Protein AF-A0A7Z9WNP4-F1 (afdb_monomer_lite)

Foldseek 3Di:
DADPLLVCCLVPNDDPVSVVVCCVVCQLLLQLLLLLLCCVQVVDDPVLSVQSNCCSVCVVVPDDDDHDPVSVVLSVQLVVVLVCCVRVNCLSNCVVVCVVVVVDPDGPSVSSSVVSNVSSQVSVCVVPVPRDDPDPVVPVPQPPPPDPQSCPVVLQVLLFCLLQLPQDDPVSLVVLVSSLSNDDDPSVVSSVVSSVSNVCSVPPDPVSSLVSSLVSLQVLLQPPEDDAPPPDDQDASNRTGSVRSHRNNDDSVSSCVNVVHD

Secondary structure (DSSP, 8-state):
---HHHHHHHHH---HHHHHHHHHHHHHHHHHHHHHHHHHHS---HHHHHHHHHHHHHTTT-------HHHHHHHHHHHHHHHHHHHTSSHHHHHHHHHHTTS--S-HHHHHHHHHHHHHHHHHHHH-TT-PPPPGGGSTT-S-SS-S-TTHHHHHHHHHHHHHTPPPPHHHHHHHHHHHHH--HHHHHHHHHHHHHHHHHHHS-HHHHHHHHHHHHHHHHHTT-SS--TTPPPPPGGG--HHHHTT----HHHHHHHTT--

Radius of gyration: 22.67 Å; chains: 1; bounding box: 51×50×63 Å

pLDDT: mean 78.62, std 15.44, range [31.05, 96.62]

Structure (mmCIF, N/CA/C/O backbone):
data_AF-A0A7Z9WNP4-F1
#
_entry.id   AF-A0A7Z9WNP4-F1
#
loop_
_atom_site.group_PDB
_atom_site.id
_atom_site.type_symbol
_atom_site.label_atom_id
_atom_site.label_alt_id
_atom_site.label_comp_id
_atom_site.label_asym_id
_atom_site.label_entity_id
_atom_site.label_seq_id
_atom_site.pdbx_PDB_ins_code
_atom_site.Cartn_x
_atom_site.Cartn_y
_atom_site.Cartn_z
_atom_site.occupancy
_atom_site.B_iso_or_equiv
_atom_site.auth_seq_id
_atom_site.auth_comp_id
_atom_site.auth_asym_id
_atom_site.auth_atom_id
_atom_site.pdbx_PDB_model_num
ATOM 1 N N . MET A 1 1 ? -13.610 -15.307 5.640 1.00 56.47 1 MET A N 1
ATOM 2 C CA . MET A 1 1 ? -13.587 -15.890 7.003 1.00 56.47 1 MET A CA 1
ATOM 3 C C . MET A 1 1 ? -13.154 -14.770 7.938 1.00 56.47 1 MET A C 1
ATOM 5 O O . MET A 1 1 ? -12.173 -14.120 7.611 1.00 56.47 1 MET A O 1
ATOM 9 N N . MET A 1 2 ? -13.928 -14.446 8.979 1.00 74.75 2 MET A N 1
ATOM 10 C CA . MET A 1 2 ? -13.672 -13.256 9.808 1.00 74.75 2 MET A CA 1
ATOM 11 C C . MET A 1 2 ? -12.463 -13.478 10.729 1.00 74.75 2 MET A C 1
ATOM 13 O O . MET A 1 2 ? -12.262 -14.586 11.221 1.00 74.75 2 MET A O 1
ATOM 17 N N . ASP A 1 3 ? -11.640 -12.445 10.914 1.00 86.69 3 ASP A N 1
ATOM 18 C CA . ASP A 1 3 ? -10.420 -12.520 11.720 1.00 86.69 3 ASP A CA 1
ATOM 19 C C . ASP A 1 3 ? -10.756 -12.768 13.196 1.00 86.69 3 ASP A C 1
ATOM 21 O O . ASP A 1 3 ? -11.427 -11.956 13.838 1.00 86.69 3 ASP A O 1
ATOM 25 N N . ARG A 1 4 ? -10.269 -13.894 13.727 1.00 92.81 4 ARG A N 1
ATOM 26 C CA . ARG A 1 4 ? -10.543 -14.352 15.091 1.00 92.81 4 ARG A CA 1
ATOM 27 C C . ARG A 1 4 ? -10.125 -13.323 16.142 1.00 92.81 4 ARG A C 1
ATOM 29 O O . ARG A 1 4 ? -10.870 -13.110 17.090 1.00 92.81 4 ARG A O 1
ATOM 36 N N . LEU A 1 5 ? -8.993 -12.644 15.938 1.00 94.56 5 LEU A N 1
ATOM 37 C CA . LEU A 1 5 ? -8.512 -11.601 16.848 1.00 94.56 5 LEU A CA 1
ATOM 38 C C . LEU A 1 5 ? -9.524 -10.455 16.973 1.00 94.56 5 LEU A C 1
ATOM 40 O O . LEU A 1 5 ? -9.849 -10.022 18.073 1.00 94.56 5 LEU A O 1
ATOM 44 N N . LEU A 1 6 ? -10.033 -9.966 15.839 1.00 96.19 6 LEU A N 1
ATOM 45 C CA . LEU A 1 6 ? -10.967 -8.837 15.812 1.00 96.19 6 LEU A CA 1
ATOM 46 C C . LEU A 1 6 ? -12.298 -9.203 16.461 1.00 96.19 6 LEU A C 1
ATOM 48 O O . LEU A 1 6 ? -12.898 -8.377 17.143 1.00 96.19 6 LEU A O 1
ATOM 52 N N . GLN A 1 7 ? -12.741 -10.442 16.261 1.00 95.00 7 GLN A N 1
ATOM 53 C CA . GLN A 1 7 ? -13.957 -10.942 16.879 1.00 95.00 7 GLN A CA 1
ATOM 54 C C . GLN A 1 7 ? -13.808 -11.087 18.398 1.00 95.00 7 GLN A C 1
ATOM 56 O O . GLN A 1 7 ? -14.668 -10.616 19.137 1.00 95.00 7 GLN A O 1
ATOM 61 N N . GLU A 1 8 ? -12.685 -11.633 18.870 1.00 95.44 8 GLU A N 1
ATOM 62 C CA . GLU A 1 8 ? -12.370 -11.704 20.301 1.00 95.44 8 GLU A CA 1
ATOM 63 C C . GLU A 1 8 ? -12.327 -10.305 20.941 1.00 95.44 8 GLU A C 1
ATOM 65 O O . GLU A 1 8 ? -12.916 -10.106 22.004 1.00 95.44 8 GLU A O 1
ATOM 70 N N . ILE A 1 9 ? -11.719 -9.316 20.272 1.00 95.81 9 ILE A N 1
ATOM 71 C CA . ILE A 1 9 ? -11.700 -7.920 20.740 1.00 95.81 9 ILE A CA 1
ATOM 72 C C . ILE A 1 9 ? -13.111 -7.314 20.770 1.00 95.81 9 ILE A C 1
ATOM 74 O O . ILE A 1 9 ? -13.457 -6.599 21.711 1.00 95.81 9 ILE A O 1
ATOM 78 N N . ALA A 1 10 ? -13.940 -7.574 19.756 1.00 95.25 10 ALA A N 1
ATOM 79 C CA . ALA A 1 10 ? -15.299 -7.040 19.700 1.00 95.25 10 ALA A CA 1
ATOM 80 C C . ALA A 1 10 ? -16.199 -7.608 20.811 1.00 95.25 10 ALA A C 1
ATOM 82 O O . ALA A 1 10 ? -17.026 -6.878 21.353 1.00 95.25 10 ALA A O 1
ATOM 83 N N . GLU A 1 11 ? -16.026 -8.884 21.160 1.00 94.44 11 GLU A N 1
ATOM 84 C CA . GLU A 1 11 ? -16.846 -9.580 22.158 1.00 94.44 11 GLU A CA 1
ATOM 85 C C . GLU A 1 11 ? -16.366 -9.347 23.597 1.00 94.44 11 GLU A C 1
ATOM 87 O O . GLU A 1 11 ? -17.181 -9.188 24.504 1.00 94.44 11 GLU A O 1
ATOM 92 N N . GLN A 1 12 ? -15.049 -9.335 23.820 1.00 94.19 12 GLN A N 1
ATOM 93 C CA . GLN A 1 12 ? -14.453 -9.338 25.164 1.00 94.19 12 GLN A CA 1
ATOM 94 C C . GLN A 1 12 ? -13.744 -8.026 25.518 1.00 94.19 12 GLN A C 1
ATOM 96 O O . GLN A 1 12 ? -13.295 -7.857 26.652 1.00 94.19 12 GLN A O 1
ATOM 101 N N . GLY A 1 13 ? -13.646 -7.094 24.570 1.00 93.88 13 GLY A N 1
ATOM 102 C CA . GLY A 1 13 ? -12.868 -5.871 24.717 1.00 93.88 13 GLY A CA 1
ATOM 103 C C . GLY A 1 13 ? -11.360 -6.104 24.593 1.00 93.88 13 GLY A C 1
ATOM 104 O O . GLY A 1 13 ? -10.882 -7.168 24.198 1.00 93.88 13 GLY A O 1
ATOM 105 N N . TRP A 1 14 ? -10.589 -5.069 24.922 1.00 95.19 14 TRP A N 1
ATOM 106 C CA . TRP A 1 14 ? -9.134 -5.096 24.810 1.00 95.19 14 TRP A CA 1
ATOM 107 C C . TRP A 1 14 ? -8.473 -5.763 26.017 1.00 95.19 14 TRP A C 1
ATOM 109 O O . TRP A 1 14 ? -8.581 -5.273 27.140 1.00 95.19 14 TRP A O 1
ATOM 119 N N . LYS A 1 15 ? -7.719 -6.833 25.751 1.00 94.88 15 LYS A N 1
ATOM 120 C CA . LYS A 1 15 ? -6.693 -7.387 26.648 1.00 94.88 15 LYS A CA 1
ATOM 121 C C . LYS A 1 15 ? -5.309 -6.943 26.184 1.00 94.88 15 LYS A C 1
ATOM 123 O O . LYS A 1 15 ? -5.151 -6.532 25.033 1.00 94.88 15 LYS A O 1
ATOM 128 N N . GLU A 1 16 ? -4.318 -7.036 27.065 1.00 92.19 16 GLU A N 1
ATOM 129 C CA . GLU A 1 16 ? -2.933 -6.672 26.747 1.00 92.19 16 GLU A CA 1
ATOM 130 C C . GLU A 1 16 ? -2.399 -7.495 25.567 1.00 92.19 16 GLU A C 1
ATOM 132 O O . GLU A 1 16 ? -1.969 -6.908 24.575 1.00 92.19 16 GLU A O 1
ATOM 137 N N . GLU A 1 17 ? -2.578 -8.823 25.580 1.00 94.06 17 GLU A N 1
ATOM 138 C CA . GLU A 1 17 ? -2.084 -9.682 24.494 1.00 94.06 17 GLU A CA 1
ATOM 139 C C . GLU A 1 17 ? -2.786 -9.384 23.161 1.00 94.06 17 GLU A C 1
ATOM 141 O O . GLU A 1 17 ? -2.151 -9.313 22.109 1.00 94.06 17 GLU A O 1
ATOM 146 N N . SER A 1 18 ? -4.103 -9.151 23.189 1.00 94.31 18 SER A N 1
ATOM 147 C CA . SER A 1 18 ? -4.867 -8.787 21.988 1.00 94.31 18 SER A CA 1
ATOM 148 C C . SER A 1 18 ? -4.428 -7.437 21.421 1.00 94.31 18 SER A C 1
ATOM 150 O O . SER A 1 18 ? -4.465 -7.232 20.207 1.00 94.31 18 SER A O 1
ATOM 152 N N . ARG A 1 19 ? -4.005 -6.509 22.288 1.00 93.25 19 ARG A N 1
ATOM 153 C CA . ARG A 1 19 ? -3.503 -5.193 21.891 1.00 93.25 19 ARG A CA 1
ATOM 154 C C . ARG A 1 19 ? -2.147 -5.294 21.212 1.00 93.25 19 ARG A C 1
ATOM 156 O O . ARG A 1 19 ? -1.972 -4.724 20.138 1.00 93.25 19 ARG A O 1
ATOM 163 N N . GLU A 1 20 ? -1.223 -6.034 21.811 1.00 89.12 20 GLU A N 1
ATOM 164 C CA . GLU A 1 20 ? 0.092 -6.294 21.227 1.00 89.12 20 GLU A CA 1
ATOM 165 C C . GLU A 1 20 ? -0.028 -7.015 19.887 1.00 89.12 20 GLU A C 1
ATOM 167 O O . GLU A 1 20 ? 0.594 -6.606 18.907 1.00 89.12 20 GLU A O 1
ATOM 172 N N . GLU A 1 21 ? -0.884 -8.034 19.809 1.00 92.38 21 GLU A N 1
ATOM 173 C CA . GLU A 1 21 ? -1.121 -8.779 18.577 1.00 92.38 21 GLU A CA 1
ATOM 174 C C . GLU A 1 21 ? -1.731 -7.893 17.482 1.00 92.38 21 GLU A C 1
ATOM 176 O O . GLU A 1 21 ? -1.316 -7.961 16.323 1.00 92.38 21 GLU A O 1
ATOM 181 N N . PHE A 1 22 ? -2.671 -7.012 17.838 1.00 94.75 22 PHE A N 1
ATOM 182 C CA . PHE A 1 22 ? -3.233 -6.046 16.896 1.00 94.75 22 PHE A CA 1
ATOM 183 C C . PHE A 1 22 ? -2.159 -5.100 16.352 1.00 94.75 22 PHE A C 1
ATOM 185 O O . PHE A 1 22 ? -2.055 -4.932 15.137 1.00 94.75 22 PHE A O 1
ATOM 192 N N . VAL A 1 23 ? -1.339 -4.509 17.228 1.00 91.19 23 VAL A N 1
ATOM 193 C CA . VAL A 1 23 ? -0.238 -3.620 16.822 1.00 91.19 23 VAL A CA 1
ATOM 194 C C . VAL A 1 23 ? 0.746 -4.381 15.936 1.00 91.19 23 VAL A C 1
ATOM 196 O O . VAL A 1 23 ? 1.059 -3.931 14.837 1.00 91.19 23 VAL A O 1
ATOM 199 N N . ARG A 1 24 ? 1.162 -5.585 16.341 1.00 86.50 24 ARG A N 1
ATOM 200 C CA . ARG A 1 24 ? 2.071 -6.440 15.566 1.00 86.50 24 ARG A CA 1
ATOM 201 C C . ARG A 1 24 ? 1.546 -6.721 14.158 1.00 86.50 24 ARG A C 1
ATOM 203 O O . ARG A 1 24 ? 2.330 -6.758 13.211 1.00 86.50 24 ARG A O 1
ATOM 210 N N . ARG A 1 25 ? 0.235 -6.930 14.017 1.00 89.69 25 ARG A N 1
ATOM 211 C CA . ARG A 1 25 ? -0.399 -7.281 12.744 1.00 89.69 25 ARG A CA 1
ATOM 212 C C . ARG A 1 25 ? -0.689 -6.074 11.855 1.00 89.69 25 ARG A C 1
ATOM 214 O O . ARG A 1 25 ? -0.577 -6.192 10.637 1.00 89.69 25 ARG A O 1
ATOM 221 N N . TYR A 1 26 ? -1.064 -4.937 12.438 1.00 91.00 26 TYR A N 1
ATOM 222 C CA . TYR A 1 26 ? -1.638 -3.820 11.687 1.00 91.00 26 TYR A CA 1
ATOM 223 C C . TYR A 1 26 ? -0.810 -2.530 11.707 1.00 91.00 26 TYR A C 1
ATOM 225 O O . TYR A 1 26 ? -1.037 -1.694 10.838 1.00 91.00 26 TYR A O 1
ATOM 233 N N . ASP A 1 27 ? 0.175 -2.354 12.595 1.00 86.94 27 ASP A N 1
ATOM 234 C CA . ASP A 1 27 ? 0.937 -1.094 12.705 1.00 86.94 27 ASP A CA 1
ATOM 235 C C . ASP A 1 27 ? 1.660 -0.716 11.402 1.00 86.94 27 ASP A C 1
ATOM 237 O O . ASP A 1 27 ? 1.523 0.408 10.917 1.00 86.94 27 ASP A O 1
ATOM 241 N N . CYS A 1 28 ? 2.349 -1.676 10.776 1.00 83.50 28 CYS A N 1
ATOM 242 C CA . CYS A 1 28 ? 3.049 -1.442 9.510 1.00 83.50 28 CYS A CA 1
ATOM 243 C C . CYS A 1 28 ? 2.076 -1.052 8.385 1.00 83.50 28 CYS A C 1
ATOM 245 O O . CYS A 1 28 ? 2.358 -0.151 7.591 1.00 83.50 28 CYS A O 1
ATOM 247 N N . LEU A 1 29 ? 0.899 -1.684 8.341 1.00 86.19 29 LEU A N 1
ATOM 248 C CA . LEU A 1 29 ? -0.155 -1.317 7.398 1.00 86.19 29 LEU A CA 1
ATOM 249 C C . LEU A 1 29 ? -0.674 0.096 7.675 1.00 86.19 29 LEU A C 1
ATOM 251 O O . LEU A 1 29 ? -0.842 0.865 6.727 1.00 86.19 29 LEU A O 1
ATOM 255 N N . ILE A 1 30 ? -0.901 0.442 8.947 1.00 90.56 30 ILE A N 1
ATOM 256 C CA . ILE A 1 30 ? -1.361 1.772 9.356 1.00 90.56 30 ILE A CA 1
ATOM 257 C C . ILE A 1 30 ? -0.366 2.822 8.866 1.00 90.56 30 ILE A C 1
ATOM 259 O O . ILE A 1 30 ? -0.740 3.702 8.095 1.00 90.56 30 ILE A O 1
ATOM 263 N N . GLY A 1 31 ? 0.911 2.683 9.214 1.00 85.62 31 GLY A N 1
ATOM 264 C CA . GLY A 1 31 ? 1.931 3.655 8.840 1.00 85.62 31 GLY A CA 1
ATOM 265 C C . GLY A 1 31 ? 2.123 3.800 7.336 1.00 85.62 31 GLY A C 1
ATOM 266 O O . GLY A 1 31 ? 2.150 4.918 6.819 1.00 85.62 31 GLY A O 1
ATOM 267 N N . ARG A 1 32 ? 2.182 2.688 6.595 1.00 83.88 32 ARG A N 1
ATOM 268 C CA . ARG A 1 32 ? 2.302 2.733 5.127 1.00 83.88 32 ARG A CA 1
ATOM 269 C C . ARG A 1 32 ? 1.090 3.391 4.477 1.00 83.88 32 ARG A C 1
ATOM 271 O O . ARG A 1 32 ? 1.257 4.166 3.535 1.00 83.88 32 ARG A O 1
ATOM 278 N N . ALA A 1 33 ? -0.115 3.125 4.980 1.00 83.62 33 ALA A N 1
ATOM 279 C CA . ALA A 1 33 ? -1.330 3.767 4.494 1.00 83.62 33 ALA A CA 1
ATOM 280 C C . ALA A 1 33 ? -1.341 5.274 4.799 1.00 83.62 33 ALA A C 1
ATOM 282 O O . ALA A 1 33 ? -1.679 6.058 3.912 1.00 83.62 33 ALA A O 1
ATOM 283 N N . ILE A 1 34 ? -0.911 5.695 5.995 1.00 88.38 34 ILE A N 1
ATOM 284 C CA . ILE A 1 34 ? -0.766 7.117 6.348 1.00 88.38 34 ILE A CA 1
ATOM 285 C C . ILE A 1 34 ? 0.171 7.811 5.357 1.00 88.38 34 ILE A C 1
ATOM 287 O O . ILE A 1 34 ? -0.221 8.797 4.730 1.00 88.38 34 ILE A O 1
ATOM 291 N N . VAL A 1 35 ? 1.381 7.274 5.156 1.00 83.88 35 VAL A N 1
ATOM 292 C CA . VAL A 1 35 ? 2.361 7.868 4.233 1.00 83.88 35 VAL A CA 1
ATOM 293 C C . VAL A 1 35 ? 1.831 7.890 2.802 1.00 83.88 35 VAL A C 1
ATOM 295 O O . VAL A 1 35 ? 2.001 8.890 2.108 1.00 83.88 35 VAL A O 1
ATOM 298 N N . TYR A 1 36 ? 1.143 6.835 2.360 1.00 82.88 36 TYR A N 1
ATOM 299 C CA . TYR A 1 36 ? 0.507 6.797 1.044 1.00 82.88 36 TYR A CA 1
ATOM 300 C C . TYR A 1 36 ? -0.506 7.938 0.856 1.00 82.88 36 TYR A C 1
ATOM 302 O O . TYR A 1 36 ? -0.443 8.663 -0.141 1.00 82.88 36 TYR A O 1
ATOM 310 N N . PHE A 1 37 ? -1.425 8.130 1.807 1.00 84.31 37 PHE A N 1
ATOM 311 C CA . PHE A 1 37 ? -2.436 9.182 1.702 1.00 84.31 37 PHE A CA 1
ATOM 312 C C . PHE A 1 37 ? -1.820 10.577 1.820 1.00 84.31 37 PHE A C 1
ATOM 314 O O . PHE A 1 37 ? -2.172 11.456 1.037 1.00 84.31 37 PHE A O 1
ATOM 321 N N . LEU A 1 38 ? -0.849 10.780 2.713 1.00 83.25 38 LEU A N 1
ATOM 322 C CA . LEU A 1 38 ? -0.110 12.041 2.797 1.00 83.25 38 LEU A CA 1
ATOM 323 C C . LEU A 1 38 ? 0.632 12.350 1.497 1.00 83.25 38 LEU A C 1
ATOM 325 O O . LEU A 1 38 ? 0.518 13.458 0.981 1.00 83.25 38 LEU A O 1
ATOM 329 N N . ALA A 1 39 ? 1.319 11.366 0.915 1.00 76.31 39 ALA A N 1
ATOM 330 C CA . ALA A 1 39 ? 2.001 11.515 -0.366 1.00 76.31 39 ALA A CA 1
ATOM 331 C C . ALA A 1 39 ? 1.056 11.950 -1.489 1.00 76.31 39 ALA A C 1
ATOM 333 O O . ALA A 1 39 ? 1.450 12.723 -2.364 1.00 76.31 39 ALA A O 1
ATOM 334 N N . ARG A 1 40 ? -0.189 11.463 -1.458 1.00 76.31 40 ARG A N 1
ATOM 335 C CA . ARG A 1 40 ? -1.227 11.839 -2.417 1.00 76.31 40 ARG A CA 1
ATOM 336 C C . ARG A 1 40 ? -1.760 13.250 -2.166 1.00 76.31 40 ARG A C 1
ATOM 338 O O . ARG A 1 40 ? -1.835 14.023 -3.109 1.00 76.31 40 ARG A O 1
ATOM 345 N N . TYR A 1 41 ? -2.114 13.589 -0.927 1.00 78.81 41 TYR A N 1
ATOM 346 C CA . TYR A 1 41 ? -2.780 14.857 -0.603 1.00 78.81 41 TYR A CA 1
ATOM 347 C C . TYR A 1 41 ? -1.837 16.059 -0.462 1.00 78.81 41 TYR A C 1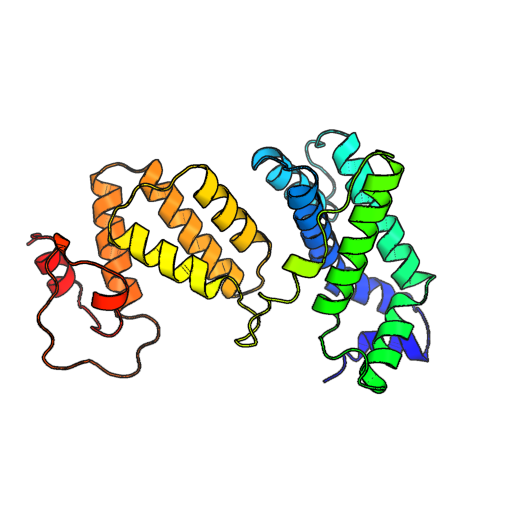
ATOM 349 O O . TYR A 1 41 ? -2.272 17.198 -0.606 1.00 78.81 41 TYR A O 1
ATOM 357 N N . ARG A 1 42 ? -0.556 15.825 -0.160 1.00 75.62 42 ARG A N 1
ATOM 358 C CA . ARG A 1 42 ? 0.481 16.864 -0.026 1.00 75.62 42 ARG A CA 1
ATOM 359 C C . ARG A 1 42 ? 1.458 16.891 -1.200 1.00 75.62 42 ARG A C 1
ATOM 361 O O . ARG A 1 42 ? 2.419 17.645 -1.143 1.00 75.62 42 ARG A O 1
ATOM 368 N N . GLU A 1 43 ? 1.232 16.058 -2.216 1.00 69.81 43 GLU A N 1
ATOM 369 C CA . GLU A 1 43 ? 2.111 15.917 -3.383 1.00 69.81 43 GLU A CA 1
ATOM 370 C C . GLU A 1 43 ? 3.583 15.668 -3.014 1.00 69.81 43 GLU A C 1
ATOM 372 O O . GLU A 1 43 ? 4.497 16.160 -3.678 1.00 69.81 43 GLU A O 1
ATOM 377 N N . LEU A 1 44 ? 3.818 14.881 -1.957 1.00 69.00 44 LEU A N 1
ATOM 378 C CA . LEU A 1 44 ? 5.167 14.651 -1.440 1.00 69.00 44 LEU A CA 1
ATOM 379 C C . LEU A 1 44 ? 6.093 14.092 -2.526 1.00 69.00 44 LEU A C 1
ATOM 381 O O . LEU A 1 44 ? 5.713 13.236 -3.343 1.00 69.00 44 LEU A O 1
ATOM 385 N N . ASN A 1 45 ? 7.338 14.558 -2.511 1.00 65.69 45 ASN A N 1
ATOM 386 C CA . ASN A 1 45 ? 8.381 14.062 -3.388 1.00 65.69 45 ASN A CA 1
ATOM 387 C C . ASN A 1 45 ? 8.926 12.711 -2.892 1.00 65.69 45 ASN A C 1
ATOM 389 O O . ASN A 1 45 ? 8.686 12.260 -1.773 1.00 65.69 45 ASN A O 1
ATOM 393 N N . ALA A 1 46 ? 9.680 12.026 -3.749 1.00 53.34 46 ALA A N 1
ATOM 394 C CA . ALA A 1 46 ? 10.123 10.668 -3.460 1.00 53.34 46 ALA A CA 1
ATOM 395 C C . ALA A 1 46 ? 11.103 10.567 -2.273 1.00 53.34 46 ALA A C 1
ATOM 397 O O . ALA A 1 46 ? 11.132 9.529 -1.614 1.00 53.34 46 ALA A O 1
ATOM 398 N N . GLY A 1 47 ? 11.884 11.618 -2.002 1.00 61.62 47 GLY A N 1
ATOM 399 C CA . GLY A 1 47 ? 12.792 11.670 -0.856 1.00 61.62 47 GLY A CA 1
ATOM 400 C C . GLY A 1 47 ? 12.040 11.834 0.465 1.00 61.62 47 GLY A C 1
ATOM 401 O O . GLY A 1 47 ? 12.368 11.176 1.447 1.00 61.62 47 GLY A O 1
ATOM 402 N N . GLU A 1 48 ? 10.989 12.653 0.488 1.00 71.31 48 GLU A N 1
ATOM 403 C CA . GLU A 1 48 ? 10.086 12.791 1.641 1.00 71.31 48 GLU A CA 1
ATOM 404 C C . GLU A 1 48 ? 9.356 11.483 1.945 1.00 71.31 48 GLU A C 1
ATOM 406 O O . GLU A 1 48 ? 9.379 11.026 3.084 1.00 71.31 48 GLU A O 1
ATOM 411 N N . ILE A 1 49 ? 8.782 10.840 0.923 1.00 69.00 49 ILE A N 1
ATOM 412 C CA . ILE A 1 49 ? 8.089 9.552 1.074 1.00 69.00 49 ILE A CA 1
ATOM 413 C C . ILE A 1 49 ? 9.035 8.494 1.644 1.00 69.00 49 ILE A C 1
ATOM 415 O O . ILE A 1 49 ? 8.669 7.785 2.577 1.00 69.00 49 ILE A O 1
ATOM 419 N N . HIS A 1 50 ? 10.250 8.387 1.095 1.00 66.06 50 HIS A N 1
ATOM 420 C CA . HIS A 1 50 ? 11.231 7.413 1.564 1.00 66.06 50 HIS A CA 1
ATOM 421 C C . HIS A 1 50 ? 11.609 7.656 3.028 1.00 66.06 50 HIS A C 1
ATOM 423 O O . HIS A 1 50 ? 11.529 6.725 3.823 1.00 66.06 50 HIS A O 1
ATOM 429 N N . ARG A 1 51 ? 11.921 8.905 3.402 1.00 71.62 51 ARG A N 1
ATOM 430 C CA . ARG A 1 51 ? 12.240 9.267 4.791 1.00 71.62 51 ARG A CA 1
ATOM 431 C C . ARG A 1 51 ? 11.090 8.952 5.751 1.00 71.62 51 ARG A C 1
ATOM 433 O O . ARG A 1 51 ? 11.334 8.373 6.800 1.00 71.62 51 ARG A O 1
ATOM 440 N N . LEU A 1 52 ? 9.845 9.265 5.382 1.00 77.88 52 LEU A N 1
ATOM 441 C CA . LEU A 1 52 ? 8.678 8.960 6.218 1.00 77.88 52 LEU A CA 1
ATOM 442 C C . LEU A 1 52 ? 8.450 7.453 6.382 1.00 77.88 52 LEU A C 1
ATOM 444 O O . LEU A 1 52 ? 8.175 7.001 7.489 1.00 77.88 52 LEU A O 1
ATOM 448 N N . LEU A 1 53 ? 8.587 6.668 5.309 1.00 76.94 53 LEU A N 1
ATOM 449 C CA . LEU A 1 53 ? 8.482 5.209 5.391 1.00 76.94 53 LEU A CA 1
ATOM 450 C C . LEU A 1 53 ? 9.587 4.611 6.258 1.00 76.94 53 LEU A C 1
ATOM 452 O O . LEU A 1 53 ? 9.295 3.772 7.105 1.00 76.94 53 LEU A O 1
ATOM 456 N N . GLU A 1 54 ? 10.829 5.075 6.103 1.00 75.50 54 GLU A N 1
ATOM 457 C CA . GLU A 1 54 ? 11.917 4.653 6.980 1.00 75.50 54 GLU A CA 1
ATOM 458 C C . GLU A 1 54 ? 11.617 4.993 8.442 1.00 75.50 54 GLU A C 1
ATOM 460 O O . GLU A 1 54 ? 11.860 4.162 9.311 1.00 75.50 54 GLU A O 1
ATOM 465 N N . SER A 1 55 ? 11.070 6.175 8.739 1.00 80.31 55 SER A N 1
ATOM 466 C CA . SER A 1 55 ? 10.687 6.551 10.105 1.00 80.31 55 SER A CA 1
ATOM 467 C C . SER A 1 55 ? 9.578 5.662 10.667 1.00 80.31 55 SER A C 1
ATOM 469 O O . SER A 1 55 ? 9.699 5.193 11.796 1.00 80.31 55 SER A O 1
ATOM 471 N N . VAL A 1 56 ? 8.543 5.374 9.875 1.00 81.25 56 VAL A N 1
ATOM 472 C CA . VAL A 1 56 ? 7.453 4.457 10.239 1.00 81.25 56 VAL A CA 1
ATOM 473 C C . VAL A 1 56 ? 7.988 3.051 10.527 1.00 81.25 56 VAL A C 1
ATOM 475 O O . VAL A 1 56 ? 7.689 2.471 11.567 1.00 81.25 56 VAL A O 1
ATOM 478 N N . GLU A 1 57 ? 8.840 2.509 9.657 1.00 75.44 57 GLU A N 1
ATOM 479 C CA . GLU A 1 57 ? 9.419 1.170 9.825 1.00 75.44 57 GLU A CA 1
ATOM 480 C C . GLU A 1 57 ? 10.437 1.110 10.978 1.00 75.44 57 GLU A C 1
ATOM 482 O O . GLU A 1 57 ? 10.567 0.091 11.665 1.00 75.44 57 GLU A O 1
ATOM 487 N N . ARG A 1 58 ? 11.161 2.210 11.226 1.00 73.38 58 ARG A N 1
ATOM 488 C CA . ARG A 1 58 ? 12.120 2.350 12.334 1.00 73.38 58 ARG A CA 1
ATOM 489 C C . ARG A 1 58 ? 11.472 2.745 13.652 1.00 73.38 58 ARG A C 1
ATOM 491 O O . ARG A 1 58 ? 12.180 2.732 14.661 1.00 73.38 58 ARG A O 1
ATOM 498 N N . ARG A 1 59 ? 10.164 3.013 13.702 1.00 67.88 59 ARG A N 1
ATOM 499 C CA . ARG A 1 59 ? 9.428 3.261 14.952 1.00 67.88 59 ARG A CA 1
ATOM 500 C C . ARG A 1 59 ? 9.631 2.129 15.978 1.00 67.88 59 ARG A C 1
ATOM 502 O O . ARG A 1 59 ? 9.633 2.383 17.175 1.00 67.88 59 ARG A O 1
ATOM 509 N N . PHE A 1 60 ? 9.950 0.915 15.512 1.00 52.69 60 PHE A N 1
ATOM 510 C CA . PHE A 1 60 ? 10.339 -0.240 16.339 1.00 52.69 60 PHE A CA 1
ATOM 511 C C . PHE A 1 60 ? 11.842 -0.382 16.630 1.00 52.69 60 PHE A C 1
ATOM 513 O O . PHE A 1 60 ? 12.232 -1.190 17.469 1.00 52.69 60 PHE A O 1
ATOM 520 N N . LYS A 1 61 ? 12.709 0.341 15.916 1.00 49.91 61 LYS A N 1
ATOM 521 C CA . LYS A 1 61 ? 14.170 0.144 15.931 1.00 49.91 61 LYS A CA 1
ATOM 522 C C . LYS A 1 61 ? 14.964 1.314 16.504 1.00 49.91 61 LYS A C 1
ATOM 524 O O . LYS A 1 61 ? 16.181 1.205 16.581 1.00 49.91 61 LYS A O 1
ATOM 529 N N . GLY A 1 62 ? 14.293 2.386 16.931 1.00 46.94 62 GLY A N 1
ATOM 530 C CA . GLY A 1 62 ? 14.846 3.405 17.822 1.00 46.94 62 GLY A CA 1
ATOM 531 C C . GLY A 1 62 ? 16.238 3.899 17.429 1.00 46.94 62 GLY A C 1
ATOM 532 O O . GLY A 1 62 ? 17.194 3.589 18.131 1.00 46.94 62 GLY A O 1
ATOM 533 N N . ARG A 1 63 ? 16.340 4.634 16.312 1.00 42.28 63 ARG A N 1
ATOM 534 C CA . ARG A 1 63 ? 17.369 5.646 15.964 1.00 42.28 63 ARG A CA 1
ATOM 535 C C . ARG A 1 63 ? 17.401 5.835 14.447 1.00 42.28 63 ARG A C 1
ATOM 537 O O . ARG A 1 63 ? 17.565 4.882 13.691 1.00 42.28 63 ARG A O 1
ATOM 544 N N . GLY A 1 64 ? 17.283 7.079 14.008 1.00 49.03 64 GLY A N 1
ATOM 545 C CA . GLY A 1 64 ? 17.459 7.482 12.619 1.00 49.03 64 GLY A CA 1
ATOM 546 C C . GLY A 1 64 ? 17.271 8.986 12.478 1.00 49.03 64 GLY A C 1
ATOM 547 O O . GLY A 1 64 ? 16.638 9.602 13.333 1.00 49.03 64 GLY A O 1
ATOM 548 N N . GLU A 1 65 ? 17.854 9.560 11.427 1.00 51.81 65 GLU A N 1
ATOM 549 C CA . GLU A 1 65 ? 17.677 10.972 11.083 1.00 51.81 65 GLU A CA 1
ATOM 550 C C . GLU A 1 65 ? 16.191 11.319 10.964 1.00 51.81 65 GLU A C 1
ATOM 552 O O . GLU A 1 65 ? 15.403 10.568 10.387 1.00 51.81 65 GLU A O 1
ATOM 557 N N . VAL A 1 66 ? 15.829 12.448 11.567 1.00 54.44 66 VAL A N 1
ATOM 558 C CA . VAL A 1 66 ? 14.453 12.911 11.733 1.00 54.44 66 VAL A CA 1
ATOM 559 C C . VAL A 1 66 ? 14.042 13.637 10.443 1.00 54.44 66 VAL A C 1
ATOM 561 O O . VAL A 1 66 ? 14.725 14.589 10.058 1.00 54.44 66 VAL A O 1
ATOM 564 N N . PRO A 1 67 ? 12.985 13.198 9.731 1.00 58.53 67 PRO A N 1
ATOM 565 C CA . PRO A 1 67 ? 12.365 13.990 8.666 1.00 58.53 67 PRO A CA 1
ATOM 566 C C . PRO A 1 67 ? 11.965 15.401 9.129 1.00 58.53 67 PRO A C 1
ATOM 568 O O . PRO A 1 67 ? 12.077 15.737 10.305 1.00 58.53 67 PRO A O 1
ATOM 571 N N . GLU A 1 68 ? 11.459 16.231 8.210 1.00 64.69 68 GLU A N 1
ATOM 572 C CA . GLU A 1 68 ? 10.875 17.523 8.595 1.00 64.69 68 GLU A CA 1
ATOM 573 C C . GLU A 1 68 ? 9.861 17.337 9.741 1.00 64.69 68 GLU A C 1
ATOM 575 O O . GLU A 1 68 ? 8.940 16.523 9.582 1.00 64.69 68 GLU A O 1
ATOM 580 N N . PRO A 1 69 ? 10.011 18.067 10.868 1.00 72.62 69 PRO A N 1
ATOM 581 C CA . PRO A 1 69 ? 9.206 17.851 12.070 1.00 72.62 69 PRO A CA 1
ATOM 582 C C . PRO A 1 69 ? 7.703 17.861 11.785 1.00 72.62 69 PRO A C 1
ATOM 584 O O . PRO A 1 69 ? 6.994 16.962 12.211 1.00 72.62 69 PRO A O 1
ATOM 587 N N . GLU A 1 70 ? 7.236 18.784 10.940 1.00 80.12 70 GLU A N 1
ATOM 588 C CA . GLU A 1 70 ? 5.808 18.942 10.643 1.00 80.12 70 GLU A CA 1
ATOM 589 C C . GLU A 1 70 ? 5.157 17.708 9.996 1.00 80.12 70 GLU A C 1
ATOM 591 O O . GLU A 1 70 ? 4.001 17.393 10.278 1.00 80.12 70 GLU A O 1
ATOM 596 N N . LEU A 1 71 ? 5.861 17.010 9.094 1.00 82.56 71 LEU A N 1
ATOM 597 C CA . LEU A 1 71 ? 5.301 15.830 8.423 1.00 82.56 71 LEU A CA 1
ATOM 598 C C . LEU A 1 71 ? 5.284 14.618 9.351 1.00 82.56 71 LEU A C 1
ATOM 600 O O . LEU A 1 71 ? 4.363 13.809 9.271 1.00 82.56 71 LEU A O 1
ATOM 604 N N . LEU A 1 72 ? 6.283 14.501 10.224 1.00 82.62 72 LEU A N 1
ATOM 605 C CA . LEU A 1 72 ? 6.297 13.478 11.263 1.00 82.62 72 LEU A CA 1
ATOM 606 C C . LEU A 1 72 ? 5.210 13.719 12.297 1.00 82.62 72 LEU A C 1
ATOM 608 O O . LEU A 1 72 ? 4.485 12.782 12.606 1.00 82.62 72 LEU A O 1
ATOM 612 N N . ASP A 1 73 ? 5.055 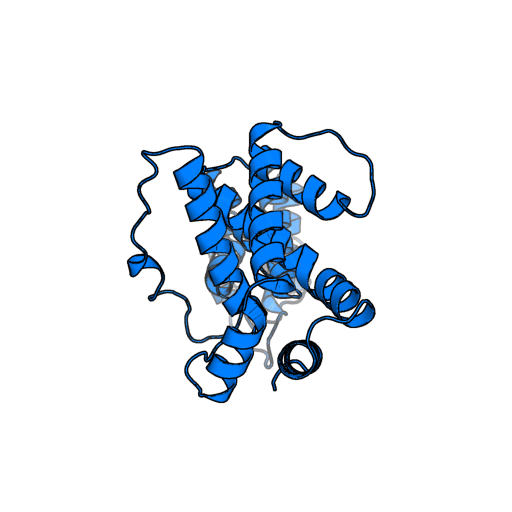14.954 12.766 1.00 85.19 73 ASP A N 1
ATOM 613 C CA . ASP A 1 73 ? 4.011 15.325 13.720 1.00 85.19 73 ASP A CA 1
ATOM 614 C C . ASP A 1 73 ? 2.631 14.974 13.156 1.00 85.19 73 ASP A C 1
ATOM 616 O O . ASP A 1 73 ? 1.794 14.403 13.848 1.00 85.19 73 ASP A O 1
ATOM 620 N N . LEU A 1 74 ? 2.417 15.214 11.859 1.00 89.19 74 LEU A N 1
ATOM 621 C CA . LEU A 1 74 ? 1.183 14.827 11.185 1.00 89.19 74 LEU A CA 1
ATOM 622 C C . LEU A 1 74 ? 1.007 13.302 11.089 1.00 89.19 74 LEU A C 1
ATOM 624 O O . LEU A 1 74 ? -0.102 12.805 11.267 1.00 89.19 74 LEU A O 1
ATOM 628 N N . VAL A 1 75 ? 2.072 12.548 10.800 1.00 89.56 75 VAL A N 1
ATOM 629 C CA . VAL A 1 75 ? 2.024 11.075 10.800 1.00 89.56 75 VAL A CA 1
ATOM 630 C C . VAL A 1 75 ? 1.685 10.547 12.195 1.00 89.56 75 VAL A C 1
ATOM 632 O O . VAL A 1 75 ? 0.810 9.691 12.319 1.00 89.56 75 VAL A O 1
ATOM 635 N N . GLU A 1 76 ? 2.344 11.066 13.229 1.00 88.69 76 GLU A N 1
ATOM 636 C CA . GLU A 1 76 ? 2.114 10.717 14.632 1.00 88.69 76 GLU A CA 1
ATOM 637 C C . GLU A 1 76 ? 0.683 11.037 15.070 1.00 88.69 76 GLU A C 1
ATOM 639 O O . GLU A 1 76 ? 0.015 10.184 15.652 1.00 88.69 76 GLU A O 1
ATOM 644 N N . GLU A 1 77 ? 0.174 12.216 14.719 1.00 91.12 77 GLU A N 1
ATOM 645 C CA . GLU A 1 77 ? -1.196 12.631 15.024 1.00 91.12 77 GLU A CA 1
ATOM 646 C C . GLU A 1 77 ? -2.224 11.676 14.402 1.00 91.12 77 GLU A C 1
ATOM 648 O O . GLU A 1 77 ? -3.164 11.228 15.064 1.00 91.12 77 GLU A O 1
ATOM 653 N N . VAL A 1 78 ? -2.025 11.290 13.136 1.00 94.31 78 VAL A N 1
ATOM 654 C CA . VAL A 1 78 ? -2.919 10.333 12.471 1.00 94.31 78 VAL A CA 1
ATOM 655 C C . VAL A 1 78 ? -2.826 8.954 13.126 1.00 94.31 78 VAL A C 1
ATOM 657 O O . VAL A 1 78 ? -3.858 8.313 13.333 1.00 94.31 78 VAL A O 1
ATOM 660 N N . TYR A 1 79 ? -1.625 8.500 13.491 1.00 93.25 79 TYR A N 1
ATOM 661 C CA . TYR A 1 79 ? -1.438 7.262 14.251 1.00 93.25 79 TYR A CA 1
ATOM 662 C C . TYR A 1 79 ? -2.220 7.282 15.565 1.00 93.25 79 TYR A C 1
ATOM 664 O O . TYR A 1 79 ? -2.955 6.335 15.853 1.00 93.25 79 TYR A O 1
ATOM 672 N N . LEU A 1 80 ? -2.094 8.361 16.341 1.00 90.31 80 LEU A N 1
ATOM 673 C CA . LEU A 1 80 ? -2.792 8.535 17.612 1.00 90.31 80 LEU A CA 1
ATOM 674 C C . LEU A 1 80 ? -4.305 8.499 17.416 1.00 90.31 80 LEU A C 1
ATOM 676 O O . LEU A 1 80 ? -4.982 7.751 18.116 1.00 90.31 80 LEU A O 1
ATOM 680 N N . CYS A 1 81 ? -4.826 9.206 16.413 1.00 93.44 81 CYS A N 1
ATOM 681 C CA . CYS A 1 81 ? -6.248 9.209 16.081 1.00 93.44 81 CYS A CA 1
ATOM 682 C C . CYS A 1 81 ? -6.766 7.814 15.685 1.00 93.44 81 CYS A C 1
ATOM 684 O O . CYS A 1 81 ? -7.825 7.380 16.147 1.00 93.44 81 CYS A O 1
ATOM 686 N N . VAL A 1 82 ? -6.032 7.083 14.838 1.00 94.44 82 VAL A N 1
ATOM 687 C CA . VAL A 1 82 ? -6.403 5.719 14.422 1.00 94.44 82 VAL A CA 1
ATOM 688 C C . VAL A 1 82 ? -6.375 4.768 15.620 1.00 94.44 82 VAL A C 1
ATOM 690 O O . VAL A 1 82 ? -7.317 3.997 15.816 1.00 94.44 82 VAL A O 1
ATOM 693 N N . TYR A 1 83 ? -5.342 4.848 16.460 1.00 94.25 83 TYR A N 1
ATOM 694 C CA . TYR A 1 83 ? -5.239 4.026 17.662 1.00 94.25 83 TYR A CA 1
ATOM 695 C C . TYR A 1 83 ? -6.257 4.386 18.731 1.00 94.25 83 TYR A C 1
ATOM 697 O O . TYR A 1 83 ? -6.764 3.493 19.405 1.00 94.25 83 TYR A O 1
ATOM 705 N N . GLU A 1 84 ? -6.619 5.653 18.874 1.00 92.44 84 GLU A N 1
ATOM 706 C CA . GLU A 1 84 ? -7.705 6.055 19.752 1.00 92.44 84 GLU A CA 1
ATOM 707 C C . GLU A 1 84 ? -9.027 5.445 19.282 1.00 92.44 84 GLU A C 1
ATOM 709 O O . GLU A 1 84 ? -9.739 4.840 20.082 1.00 92.44 84 GLU A O 1
ATOM 714 N N . GLN A 1 85 ? -9.318 5.482 17.980 1.00 92.50 85 GLN A N 1
ATOM 715 C CA . GLN A 1 85 ? -10.513 4.837 17.439 1.00 92.50 85 GLN A CA 1
ATOM 716 C C . GLN A 1 85 ? -10.516 3.314 17.572 1.00 92.50 85 GLN A C 1
ATOM 718 O O . GLN A 1 85 ? -11.583 2.735 17.779 1.00 92.50 85 GLN A O 1
ATOM 723 N N . ALA A 1 86 ? -9.355 2.674 17.438 1.00 92.69 86 ALA A N 1
ATOM 724 C CA . ALA A 1 86 ? -9.217 1.236 17.621 1.00 92.69 86 ALA A CA 1
ATOM 725 C C . ALA A 1 86 ? -9.362 0.838 19.097 1.00 92.69 86 ALA A C 1
ATOM 727 O O . ALA A 1 86 ? -10.158 -0.040 19.422 1.00 92.69 86 ALA A O 1
ATOM 728 N N . PHE A 1 87 ? -8.614 1.485 19.996 1.00 92.56 87 PHE A N 1
ATOM 729 C CA . PHE A 1 87 ? -8.472 1.063 21.391 1.00 92.56 87 PHE A CA 1
ATOM 730 C C . PHE A 1 87 ? -9.542 1.609 22.335 1.00 92.56 87 PHE A C 1
ATOM 732 O O . PHE A 1 87 ? -9.877 0.956 23.320 1.00 92.56 87 PHE A O 1
ATOM 739 N N . ARG A 1 88 ? -10.044 2.816 22.074 1.00 87.12 88 ARG A N 1
ATOM 740 C CA . ARG A 1 88 ? -11.047 3.492 22.914 1.00 87.12 88 ARG A CA 1
ATOM 741 C C . ARG A 1 88 ? -12.355 3.748 22.176 1.00 87.12 88 ARG A C 1
ATOM 743 O O . ARG A 1 88 ? -13.394 3.894 22.810 1.00 87.12 88 ARG A O 1
ATOM 750 N N . GLY A 1 89 ? -12.291 3.845 20.853 1.00 90.19 89 GLY A N 1
ATOM 751 C CA . GLY A 1 89 ? -13.450 4.005 19.993 1.00 90.19 89 GLY A CA 1
ATOM 752 C C . GLY A 1 89 ? -14.134 2.681 19.663 1.00 90.19 89 GLY A C 1
ATOM 753 O O . GLY A 1 89 ? -13.977 1.673 20.347 1.00 90.19 89 GLY A O 1
ATOM 754 N N . ARG A 1 90 ? -14.924 2.720 18.587 1.00 93.06 90 ARG A N 1
ATOM 755 C CA . ARG A 1 90 ? -15.739 1.597 18.113 1.00 93.06 90 ARG A CA 1
ATOM 756 C C . ARG A 1 90 ? -15.257 0.997 16.795 1.00 93.06 90 ARG A C 1
ATOM 758 O O . ARG A 1 90 ? -15.995 0.243 16.179 1.00 93.06 90 ARG A O 1
ATOM 765 N N . LEU A 1 91 ? -14.043 1.314 16.336 1.00 95.31 91 LEU A N 1
ATOM 766 C CA . LEU A 1 91 ? -13.583 0.935 14.992 1.00 95.31 91 LEU A CA 1
ATOM 767 C C . LEU A 1 91 ? -13.729 -0.570 14.728 1.00 95.31 91 LEU A C 1
ATOM 769 O O . LEU A 1 91 ? -14.224 -0.972 13.677 1.00 95.31 91 LEU A O 1
ATOM 773 N N . ILE A 1 92 ? -13.315 -1.405 15.685 1.00 96.38 92 ILE A N 1
ATOM 774 C CA . ILE A 1 92 ? -13.365 -2.864 15.535 1.00 96.38 92 ILE A CA 1
ATOM 775 C C . ILE A 1 92 ? -14.795 -3.382 15.695 1.00 96.38 92 ILE A C 1
ATOM 777 O O . ILE A 1 92 ? -15.224 -4.218 14.904 1.00 96.38 92 ILE A O 1
ATOM 781 N N . GLN A 1 93 ? -15.551 -2.867 16.666 1.00 95.06 93 GLN A N 1
ATOM 782 C CA . GLN A 1 93 ? -16.949 -3.245 16.881 1.00 95.06 93 GLN A CA 1
ATOM 783 C C . GLN A 1 93 ? -17.801 -2.914 15.651 1.00 95.06 93 GLN A C 1
ATOM 785 O O . GLN A 1 93 ? -18.546 -3.763 15.170 1.00 95.06 93 GLN A O 1
ATOM 790 N N . ASP A 1 94 ? -17.639 -1.715 15.093 1.00 95.50 94 ASP A N 1
ATOM 791 C CA . ASP A 1 94 ? -18.365 -1.253 13.913 1.00 95.50 94 ASP A CA 1
ATOM 792 C C . ASP A 1 94 ? -18.013 -2.100 12.680 1.00 95.50 94 ASP A C 1
ATOM 794 O O . ASP A 1 94 ? -18.904 -2.449 11.899 1.00 95.50 94 ASP A O 1
ATOM 798 N N . TYR A 1 95 ? -16.741 -2.498 12.530 1.00 96.62 95 TYR A N 1
ATOM 799 C CA . TYR A 1 95 ? -16.334 -3.449 11.497 1.00 96.62 95 TYR A CA 1
ATOM 800 C C . TYR A 1 95 ? -16.990 -4.822 11.688 1.00 96.62 95 TYR A C 1
ATOM 802 O O . TYR A 1 95 ? -17.626 -5.322 10.762 1.00 96.62 95 TYR A O 1
ATOM 810 N N . VAL A 1 96 ? -16.861 -5.431 12.870 1.00 96.31 96 VAL A N 1
ATOM 811 C CA . VAL A 1 96 ? -17.360 -6.788 13.150 1.00 96.31 96 VAL A CA 1
ATOM 812 C C . VAL A 1 96 ? -18.883 -6.853 13.020 1.00 96.31 96 VAL A C 1
ATOM 814 O O . VAL A 1 96 ? -19.406 -7.735 12.337 1.00 96.31 96 VAL A O 1
ATOM 817 N N . GLU A 1 97 ? -19.612 -5.891 13.592 1.00 94.38 97 GLU A N 1
ATOM 818 C CA . GLU A 1 97 ? -21.067 -5.797 13.447 1.00 94.38 97 GLU A CA 1
ATOM 819 C C . GLU A 1 97 ? -21.480 -5.538 11.993 1.00 94.38 97 GLU A C 1
ATOM 821 O O . GLU A 1 97 ? -22.430 -6.144 11.489 1.00 94.38 97 GLU A O 1
ATOM 826 N N . GLY A 1 98 ? -20.792 -4.621 11.308 1.00 93.94 98 GLY A N 1
ATOM 827 C CA . GLY A 1 98 ? -21.094 -4.257 9.929 1.00 93.94 98 GLY A CA 1
ATOM 828 C C . GLY A 1 98 ? -20.840 -5.405 8.958 1.00 93.94 98 GLY A C 1
ATOM 829 O O . GLY A 1 98 ? -21.662 -5.647 8.073 1.00 93.94 98 GLY A O 1
ATOM 830 N N . HIS A 1 99 ? -19.750 -6.143 9.150 1.00 92.19 99 HIS A N 1
ATOM 831 C CA . HIS A 1 99 ? -19.409 -7.324 8.368 1.00 92.19 99 HIS A CA 1
ATOM 832 C C . HIS A 1 99 ? -20.366 -8.486 8.678 1.00 92.19 99 HIS A C 1
ATOM 834 O O . HIS A 1 99 ? -20.907 -9.098 7.759 1.00 92.19 99 HIS A O 1
ATOM 840 N N . GLY A 1 100 ? -20.681 -8.734 9.955 1.00 90.31 100 GLY A N 1
ATOM 841 C CA . GLY A 1 100 ? -21.666 -9.745 10.366 1.00 90.31 100 GLY A CA 1
ATOM 842 C C . GLY A 1 100 ? -23.080 -9.485 9.828 1.00 90.31 100 GLY A C 1
ATOM 843 O O . GLY A 1 100 ? -23.813 -10.424 9.531 1.00 90.31 100 GLY A O 1
ATOM 844 N N . ARG A 1 101 ? -23.452 -8.213 9.634 1.00 93.88 101 ARG A N 1
ATOM 845 C CA . ARG A 1 101 ? -24.721 -7.792 9.009 1.00 93.88 101 ARG A CA 1
ATOM 846 C C . ARG A 1 101 ? -24.645 -7.642 7.481 1.00 93.88 101 ARG A C 1
ATOM 848 O O . ARG A 1 101 ? -25.617 -7.191 6.880 1.00 93.88 101 ARG A O 1
ATOM 855 N N . GLY A 1 102 ? -23.506 -7.943 6.852 1.00 89.81 102 GLY A N 1
ATOM 856 C CA . GLY A 1 102 ? -23.303 -7.816 5.402 1.00 89.81 102 GLY A CA 1
ATOM 857 C C . GLY A 1 102 ? -23.276 -6.378 4.857 1.00 89.81 102 GLY A C 1
ATOM 858 O O . GLY A 1 102 ? -23.340 -6.186 3.643 1.00 89.81 102 GLY A O 1
ATOM 859 N N . ARG A 1 103 ? -23.185 -5.357 5.724 1.00 90.50 103 ARG A N 1
ATOM 860 C CA . ARG A 1 103 ? -23.056 -3.939 5.327 1.00 90.50 103 ARG A CA 1
ATOM 861 C C . ARG A 1 103 ? -21.642 -3.605 4.865 1.00 90.50 103 ARG A C 1
ATOM 863 O O . ARG A 1 103 ? -21.467 -2.808 3.951 1.00 90.50 103 ARG A O 1
ATOM 870 N N . ILE A 1 104 ? -20.645 -4.217 5.499 1.00 87.38 104 ILE A N 1
ATOM 871 C CA . ILE A 1 104 ? -19.240 -4.127 5.103 1.00 87.38 104 ILE A CA 1
ATOM 872 C C . ILE A 1 104 ? -18.899 -5.434 4.398 1.00 87.38 104 ILE A C 1
ATOM 874 O O . ILE A 1 104 ? -19.006 -6.503 4.990 1.00 87.38 104 ILE A O 1
ATOM 878 N N . LYS A 1 105 ? -18.532 -5.345 3.118 1.00 86.19 105 LYS A N 1
ATOM 879 C CA . LYS A 1 105 ? -18.234 -6.513 2.271 1.00 86.19 105 LYS A CA 1
ATOM 880 C C . LYS A 1 105 ? -16.739 -6.759 2.074 1.00 86.19 105 LYS A C 1
ATOM 882 O O . LYS A 1 105 ? -16.364 -7.772 1.496 1.00 86.19 105 LYS A O 1
ATOM 887 N N . CYS A 1 106 ? -15.902 -5.813 2.490 1.00 81.62 106 CYS A N 1
ATOM 888 C CA . CYS A 1 106 ? -14.456 -5.904 2.355 1.00 81.62 106 CYS A CA 1
ATOM 889 C C . CYS A 1 106 ? -13.807 -6.454 3.627 1.00 81.62 106 CYS A C 1
ATOM 891 O O . CYS A 1 106 ? -14.398 -6.437 4.708 1.00 81.62 106 CYS A O 1
ATOM 893 N N . GLU A 1 107 ? -12.569 -6.921 3.487 1.00 88.62 107 GLU A N 1
ATOM 894 C CA . GLU A 1 107 ? -11.763 -7.373 4.615 1.00 88.62 107 GLU A CA 1
ATOM 895 C C . GLU A 1 107 ? -11.287 -6.198 5.480 1.00 88.62 107 GLU A C 1
ATOM 897 O O . GLU A 1 107 ? -11.197 -5.048 5.032 1.00 88.62 107 GLU A O 1
ATOM 902 N N . PHE A 1 108 ? -10.928 -6.499 6.729 1.00 92.94 108 PHE A N 1
ATOM 903 C CA . PHE A 1 108 ? -10.508 -5.497 7.704 1.00 92.94 108 PHE A CA 1
ATOM 904 C C . PHE A 1 108 ? -9.355 -4.601 7.231 1.00 92.94 108 PHE A C 1
ATOM 906 O O . PHE A 1 108 ? -9.470 -3.392 7.420 1.00 92.94 108 PHE A O 1
ATOM 913 N N . PRO A 1 109 ? -8.292 -5.102 6.564 1.00 90.38 109 PRO A N 1
ATOM 914 C CA . PRO A 1 109 ? -7.242 -4.239 6.018 1.00 90.38 109 PRO A CA 1
ATOM 915 C C . PRO A 1 109 ? -7.780 -3.152 5.077 1.00 90.38 109 PRO A C 1
ATOM 917 O O . PRO A 1 109 ? -7.370 -1.994 5.152 1.00 90.38 109 PRO A O 1
ATOM 920 N N . THR A 1 110 ? -8.740 -3.496 4.216 1.00 84.19 110 THR A N 1
ATOM 921 C CA . THR A 1 110 ? -9.378 -2.549 3.293 1.00 84.19 110 THR A CA 1
ATOM 922 C C . THR A 1 110 ? -10.248 -1.544 4.042 1.00 84.19 110 THR A C 1
ATOM 924 O O . THR A 1 110 ? -10.173 -0.346 3.769 1.00 84.19 110 THR A O 1
ATOM 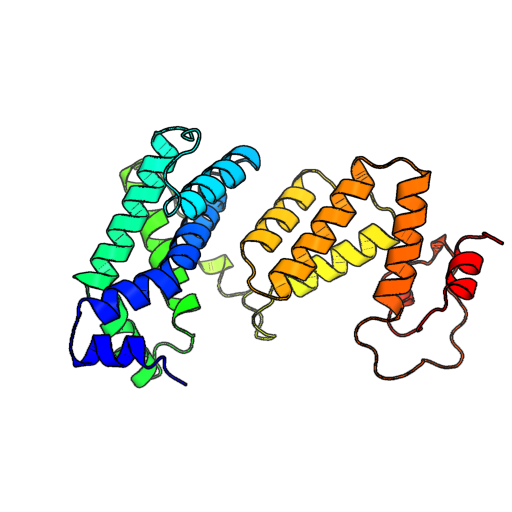927 N N . TYR A 1 111 ? -11.040 -2.013 5.008 1.00 87.56 111 TYR A N 1
ATOM 928 C CA . TYR A 1 111 ? -11.849 -1.148 5.866 1.00 87.56 111 TYR A CA 1
ATOM 929 C C . TYR A 1 111 ? -10.977 -0.149 6.646 1.00 87.56 111 TYR A C 1
ATOM 931 O O . TYR A 1 111 ? -11.221 1.058 6.613 1.00 87.56 111 TYR A O 1
ATOM 939 N N . LEU A 1 112 ? -9.906 -0.639 7.273 1.00 92.06 112 LEU A N 1
ATOM 940 C CA . LEU A 1 112 ? -8.958 0.149 8.054 1.00 92.06 112 LEU A CA 1
ATOM 941 C C . LEU A 1 112 ? -8.261 1.215 7.199 1.00 92.06 112 LEU A C 1
ATOM 943 O O . LEU A 1 112 ? -8.150 2.357 7.634 1.00 92.06 112 LEU A O 1
ATOM 947 N N . ARG A 1 113 ? -7.873 0.902 5.953 1.00 87.88 113 ARG A N 1
ATOM 948 C CA . ARG A 1 113 ? -7.349 1.907 5.006 1.00 87.88 113 ARG A CA 1
ATOM 949 C C . ARG A 1 113 ? -8.344 3.046 4.763 1.00 87.88 113 ARG A C 1
ATOM 951 O O . ARG A 1 113 ? -7.928 4.200 4.693 1.00 87.88 113 ARG A O 1
ATOM 958 N N . GLY A 1 114 ? -9.641 2.747 4.676 1.00 84.69 114 GLY A N 1
ATOM 959 C CA . GLY A 1 114 ? -10.693 3.763 4.573 1.00 84.69 114 GLY A CA 1
ATOM 960 C C . GLY A 1 114 ? -10.764 4.666 5.808 1.00 84.69 114 GLY A C 1
ATOM 961 O O . GLY A 1 114 ? -10.841 5.886 5.677 1.00 84.69 114 GLY A O 1
ATOM 962 N N . VAL A 1 115 ? -10.658 4.085 7.005 1.00 91.19 115 VAL A N 1
ATOM 963 C CA . VAL A 1 115 ? -10.613 4.854 8.259 1.00 91.19 115 VAL A CA 1
ATOM 964 C C . VAL A 1 115 ? -9.373 5.749 8.319 1.00 91.19 115 VAL A C 1
ATOM 966 O O . VAL A 1 115 ? -9.489 6.940 8.603 1.00 91.19 115 VAL A O 1
ATOM 969 N N . ILE A 1 116 ? -8.198 5.206 7.989 1.00 92.62 116 ILE A N 1
ATOM 970 C CA . ILE A 1 116 ? -6.932 5.951 7.966 1.00 92.62 116 ILE A CA 1
ATOM 971 C C . ILE A 1 116 ? -7.015 7.123 6.989 1.00 92.62 116 ILE A C 1
ATOM 973 O O . ILE A 1 116 ? -6.619 8.230 7.343 1.00 92.62 116 ILE A O 1
ATOM 977 N N . ARG A 1 117 ? -7.569 6.917 5.786 1.00 89.81 117 ARG A N 1
ATOM 978 C CA . ARG A 1 117 ? -7.782 7.994 4.809 1.00 89.81 117 ARG A CA 1
ATOM 979 C C . ARG A 1 117 ? -8.551 9.158 5.427 1.00 89.81 117 ARG A C 1
ATOM 981 O O . ARG A 1 117 ? -8.104 10.297 5.322 1.00 89.81 117 ARG A O 1
ATOM 988 N N . ASN A 1 118 ? -9.684 8.870 6.067 1.00 88.06 118 ASN A N 1
ATOM 989 C CA . ASN A 1 118 ? -10.521 9.899 6.681 1.00 88.06 118 ASN A CA 1
ATOM 990 C C . ASN A 1 118 ? -9.744 10.659 7.762 1.00 88.06 118 ASN A C 1
ATOM 992 O O . ASN A 1 118 ? -9.792 11.883 7.795 1.00 88.06 118 ASN A O 1
ATOM 996 N N . ARG A 1 119 ? -8.944 9.956 8.575 1.00 93.06 119 ARG A N 1
ATOM 997 C CA . ARG A 1 119 ? -8.098 10.593 9.595 1.00 93.06 119 ARG A CA 1
ATOM 998 C C . ARG A 1 119 ? -6.989 11.454 9.020 1.00 93.06 119 ARG A C 1
ATOM 1000 O O . ARG A 1 119 ? -6.792 12.563 9.500 1.00 93.06 119 ARG A O 1
ATOM 1007 N N . VAL A 1 120 ? -6.338 11.019 7.945 1.00 89.25 120 VAL A N 1
ATOM 1008 C CA . VAL A 1 120 ? -5.379 11.868 7.226 1.00 89.25 120 VAL A CA 1
ATOM 1009 C C . VAL A 1 120 ? -6.051 13.152 6.738 1.00 89.25 120 VAL A C 1
ATOM 1011 O O . VAL A 1 120 ? -5.505 14.236 6.930 1.00 89.25 120 VAL A O 1
ATOM 1014 N N . VAL A 1 121 ? -7.242 13.054 6.143 1.00 86.19 121 VAL A N 1
ATOM 1015 C CA . VAL A 1 121 ? -7.996 14.226 5.670 1.00 86.19 121 VAL A CA 1
ATOM 1016 C C . VAL A 1 121 ? -8.377 15.151 6.828 1.00 86.19 121 VAL A C 1
ATOM 1018 O O . VAL A 1 121 ? -8.189 16.362 6.715 1.00 86.19 121 VAL A O 1
ATOM 1021 N N . ASP A 1 122 ? -8.863 14.609 7.943 1.00 87.75 122 ASP A N 1
ATOM 1022 C CA . ASP A 1 122 ? -9.233 15.393 9.125 1.00 87.75 122 ASP A CA 1
ATOM 1023 C C . ASP A 1 122 ? -8.028 16.154 9.702 1.00 87.75 122 ASP A C 1
ATOM 1025 O O . ASP A 1 122 ? -8.108 17.364 9.925 1.00 87.75 122 ASP A O 1
ATOM 1029 N N . CYS A 1 123 ? -6.880 15.488 9.864 1.00 89.88 123 CYS A N 1
ATOM 1030 C CA . CYS A 1 123 ? -5.655 16.126 10.352 1.00 89.88 123 CYS A CA 1
ATOM 1031 C C . CYS A 1 123 ? -5.119 17.182 9.362 1.00 89.88 123 CYS A C 1
ATOM 1033 O O . CYS A 1 123 ? -4.625 18.242 9.763 1.00 89.88 123 CYS A O 1
ATOM 1035 N N . LEU A 1 124 ? -5.258 16.952 8.051 1.00 86.50 124 LEU A N 1
ATOM 1036 C CA . LEU A 1 124 ? -4.918 17.947 7.028 1.00 86.50 124 LEU A CA 1
ATOM 1037 C C . LEU A 1 124 ? -5.840 19.173 7.072 1.00 86.50 124 LEU A C 1
ATOM 1039 O O . LEU A 1 124 ? -5.360 20.296 6.931 1.00 86.50 124 LEU A O 1
ATOM 1043 N N . ARG A 1 125 ? -7.143 18.987 7.310 1.00 85.25 125 ARG A N 1
ATOM 1044 C CA . ARG A 1 125 ? -8.099 20.092 7.499 1.00 85.25 125 ARG A CA 1
ATOM 1045 C C . ARG A 1 125 ? -7.798 20.897 8.760 1.00 85.25 125 ARG A C 1
ATOM 1047 O O . ARG A 1 125 ? -7.848 22.124 8.712 1.00 85.25 125 ARG A O 1
ATOM 1054 N N . ALA A 1 126 ? -7.453 20.226 9.858 1.00 85.62 126 ALA A N 1
ATOM 1055 C CA . ALA A 1 126 ? -7.099 20.879 11.118 1.00 85.62 126 ALA A CA 1
ATOM 1056 C C . ALA A 1 126 ? -5.819 21.722 10.988 1.00 85.62 126 ALA A C 1
ATOM 1058 O O . ALA A 1 126 ? -5.772 22.855 11.460 1.00 85.62 126 ALA A O 1
ATOM 1059 N N . SER A 1 127 ? -4.807 21.203 10.287 1.00 81.31 127 SER A N 1
ATOM 1060 C CA . SER A 1 127 ? -3.552 21.925 10.032 1.00 81.31 127 SER A CA 1
ATOM 1061 C C . SER A 1 127 ? -3.667 22.993 8.933 1.00 81.31 127 SER A C 1
ATOM 1063 O O . SER A 1 127 ? -2.882 23.943 8.913 1.00 81.31 127 SER A O 1
ATOM 1065 N N . ARG A 1 128 ? -4.636 22.876 8.010 1.00 75.12 128 ARG A N 1
ATOM 1066 C CA . ARG A 1 128 ? -4.891 23.839 6.925 1.00 75.12 128 ARG A CA 1
ATOM 1067 C C . ARG A 1 128 ? -6.399 24.000 6.662 1.00 75.12 128 ARG A C 1
ATOM 1069 O O . ARG A 1 128 ? -6.956 23.262 5.848 1.00 75.12 128 ARG A O 1
ATOM 1076 N N . PRO A 1 129 ? -7.046 25.053 7.198 1.00 65.44 129 PRO A N 1
ATOM 1077 C CA . PRO A 1 129 ? -8.492 25.282 7.055 1.00 65.44 129 PRO A CA 1
ATOM 1078 C C . PRO A 1 129 ? -9.014 25.430 5.613 1.00 65.44 129 PRO A C 1
ATOM 1080 O O . PRO A 1 129 ? -10.219 25.402 5.387 1.00 65.44 129 PRO A O 1
ATOM 1083 N N . ARG A 1 130 ? -8.126 25.612 4.623 1.00 63.81 130 ARG A N 1
ATOM 1084 C CA . ARG A 1 130 ? -8.466 25.720 3.190 1.00 63.81 130 ARG A CA 1
ATOM 1085 C C . ARG A 1 130 ? -8.236 24.428 2.398 1.00 63.81 130 ARG A C 1
ATOM 1087 O O . ARG A 1 130 ? -8.271 24.466 1.172 1.00 63.81 130 ARG A O 1
ATOM 1094 N N . PHE A 1 131 ? -7.969 23.304 3.061 1.00 62.22 131 PHE A N 1
ATOM 1095 C CA . PHE A 1 131 ? -7.829 22.018 2.385 1.00 62.22 131 PHE A CA 1
ATOM 1096 C C . PHE A 1 131 ? -9.183 21.580 1.798 1.00 62.22 131 PHE A C 1
ATOM 1098 O O . PHE A 1 131 ? -10.076 21.141 2.526 1.00 62.22 131 PHE A O 1
ATOM 1105 N N . GLN A 1 132 ? -9.345 21.733 0.481 1.00 58.00 132 GLN A N 1
ATOM 1106 C CA . GLN A 1 132 ? -10.492 21.207 -0.255 1.00 58.00 132 GLN A CA 1
ATOM 1107 C C . GLN A 1 132 ? -10.220 19.749 -0.626 1.00 58.00 132 GLN A C 1
ATOM 1109 O O . GLN A 1 132 ? -9.188 19.420 -1.207 1.00 58.00 132 GLN A O 1
ATOM 1114 N N . GLU A 1 133 ? -11.145 18.869 -0.248 1.00 55.06 133 GLU A N 1
ATOM 1115 C CA . GLU A 1 133 ? -11.081 17.460 -0.615 1.00 55.06 133 GLU A CA 1
ATOM 1116 C C . GLU A 1 133 ? -11.357 17.326 -2.117 1.00 55.06 133 GLU A C 1
ATOM 1118 O O . GLU A 1 133 ? -12.385 17.792 -2.605 1.00 55.06 133 GLU A O 1
ATOM 1123 N N . VAL A 1 134 ? -10.437 16.697 -2.851 1.00 53.69 134 VAL A N 1
ATOM 1124 C CA . VAL A 1 134 ? -10.698 16.252 -4.227 1.00 53.69 134 VAL A CA 1
ATOM 1125 C C . VAL A 1 134 ? -11.813 15.203 -4.151 1.00 53.69 134 VAL A C 1
ATOM 1127 O O . VAL A 1 134 ? -11.696 14.256 -3.368 1.00 53.69 134 VAL A O 1
ATOM 1130 N N . SER A 1 135 ? -12.913 15.409 -4.884 1.00 43.66 135 SER A N 1
ATOM 1131 C CA . SER A 1 135 ? -14.175 14.676 -4.715 1.00 43.66 135 SER A CA 1
ATOM 1132 C C . SER A 1 135 ? -14.004 13.155 -4.762 1.00 43.66 135 SER A C 1
ATOM 1134 O O . SER A 1 135 ? -13.355 12.600 -5.644 1.00 43.66 135 SER A O 1
ATOM 1136 N N . VAL A 1 136 ? -14.657 12.481 -3.813 1.00 42.12 136 VAL A N 1
ATOM 1137 C CA . VAL A 1 136 ? -14.643 11.022 -3.586 1.00 42.12 136 VAL A CA 1
ATOM 1138 C C . VAL A 1 136 ? -15.161 10.211 -4.785 1.00 42.12 136 VAL A C 1
ATOM 1140 O O . VAL A 1 136 ? -14.867 9.022 -4.895 1.00 42.12 136 VAL A O 1
ATOM 1143 N N . GLU A 1 137 ? -15.907 10.848 -5.686 1.00 37.97 137 GLU A N 1
ATOM 1144 C CA . GLU A 1 137 ? -16.611 10.222 -6.812 1.00 37.97 137 GLU A CA 1
ATOM 1145 C C . GLU A 1 137 ? -15.681 9.629 -7.884 1.00 37.97 137 GLU A C 1
ATOM 1147 O O . GLU A 1 137 ? -16.069 8.668 -8.536 1.00 37.97 137 GLU A O 1
ATOM 1152 N N . GLU A 1 138 ? -14.416 10.053 -7.986 1.00 39.56 138 GLU A N 1
ATOM 1153 C CA . GLU A 1 138 ? -13.442 9.401 -8.886 1.00 39.56 138 GLU A CA 1
ATOM 1154 C C . GLU A 1 138 ? -12.933 8.043 -8.361 1.00 39.56 138 GLU A C 1
ATOM 1156 O O . GLU A 1 138 ? -12.247 7.308 -9.070 1.00 39.56 138 GLU A O 1
ATOM 1161 N N . TRP A 1 139 ? -13.224 7.684 -7.106 1.00 41.41 139 TRP A N 1
ATOM 1162 C CA . TRP A 1 139 ? -12.630 6.503 -6.472 1.00 41.41 139 TRP A CA 1
ATOM 1163 C C . TRP A 1 139 ? -13.478 5.228 -6.587 1.00 41.41 139 TRP A C 1
ATOM 1165 O O . TRP A 1 139 ? -12.930 4.129 -6.506 1.00 41.41 139 TRP A O 1
ATOM 1175 N N . GLN A 1 140 ? -14.794 5.335 -6.804 1.00 35.72 140 GLN A N 1
ATOM 1176 C CA . GLN A 1 140 ? -15.663 4.152 -6.914 1.00 35.72 140 GLN A CA 1
ATOM 1177 C C . GLN A 1 140 ? -15.551 3.412 -8.262 1.00 35.72 140 GLN A C 1
ATOM 1179 O O . GLN A 1 140 ? -16.004 2.275 -8.343 1.00 35.72 140 GLN A O 1
ATOM 1184 N N . GLU A 1 141 ? -14.887 3.971 -9.280 1.00 31.05 141 GLU A N 1
ATOM 1185 C CA . GLU A 1 141 ? -14.812 3.359 -10.621 1.00 31.05 141 GLU A CA 1
ATOM 1186 C C . GLU A 1 141 ? -13.524 2.568 -10.934 1.00 31.05 141 GLU A C 1
ATOM 1188 O O . GLU A 1 141 ? -13.401 2.024 -12.029 1.00 31.05 141 GLU A O 1
ATOM 1193 N N . GLN A 1 142 ? -12.565 2.421 -10.008 1.00 33.53 142 GLN A N 1
ATOM 1194 C CA . GLN A 1 142 ? -11.318 1.676 -10.294 1.00 33.53 142 GLN A CA 1
ATOM 1195 C C . GLN A 1 142 ? -10.821 0.735 -9.189 1.00 33.53 142 GLN A C 1
ATOM 1197 O O . GLN A 1 142 ? -9.658 0.331 -9.189 1.00 33.53 142 GLN A O 1
ATOM 1202 N N . ILE A 1 143 ? -11.691 0.284 -8.285 1.00 38.12 143 ILE A N 1
ATOM 1203 C CA . ILE A 1 143 ? -11.456 -1.019 -7.645 1.00 38.12 143 ILE A CA 1
ATOM 1204 C C . ILE A 1 143 ? -12.120 -2.053 -8.551 1.00 38.12 143 ILE A C 1
ATOM 1206 O O . ILE A 1 143 ? -13.232 -2.502 -8.295 1.00 38.12 143 ILE A O 1
ATOM 1210 N N . ALA A 1 144 ? -11.461 -2.342 -9.676 1.00 32.44 144 ALA A N 1
ATOM 1211 C CA . ALA A 1 144 ? -11.890 -3.389 -10.590 1.00 32.44 144 ALA A CA 1
ATOM 1212 C C . ALA A 1 144 ? -12.026 -4.706 -9.813 1.00 32.44 144 ALA A C 1
ATOM 1214 O O . ALA A 1 144 ? -11.136 -5.074 -9.047 1.00 32.44 144 ALA A O 1
ATOM 1215 N N . GLU A 1 145 ? -13.133 -5.410 -10.036 1.00 32.47 145 GLU A N 1
ATOM 1216 C CA . GLU A 1 145 ? -13.506 -6.675 -9.387 1.00 32.47 145 GLU A CA 1
ATOM 1217 C C . GLU A 1 145 ? -12.506 -7.832 -9.637 1.00 32.47 145 GLU A C 1
ATOM 1219 O O . GLU A 1 145 ? -12.657 -8.920 -9.083 1.00 32.47 145 GLU A O 1
ATOM 1224 N N . ASP A 1 146 ? -11.425 -7.599 -10.388 1.00 35.69 146 ASP A N 1
ATOM 1225 C CA . ASP A 1 146 ? -10.372 -8.568 -10.691 1.00 35.69 146 ASP A CA 1
ATOM 1226 C C . ASP A 1 146 ? -9.198 -8.515 -9.688 1.00 35.69 146 ASP A C 1
ATOM 1228 O O . ASP A 1 146 ? -8.050 -8.216 -10.025 1.00 35.69 146 ASP A O 1
ATOM 1232 N N . GLY A 1 147 ? -9.480 -8.895 -8.440 1.00 41.69 147 GLY A N 1
ATOM 1233 C CA . GLY A 1 147 ? -8.482 -9.280 -7.430 1.00 41.69 147 GLY A CA 1
ATOM 1234 C C . GLY A 1 147 ? -7.681 -8.144 -6.752 1.00 41.69 147 GLY A C 1
ATOM 1235 O O . GLY A 1 147 ? -7.721 -6.991 -7.167 1.00 41.69 147 GLY A O 1
ATOM 1236 N N . PRO A 1 148 ? -6.910 -8.462 -5.687 1.00 50.09 148 PRO A N 1
ATOM 1237 C CA . PRO A 1 148 ? -6.238 -7.491 -4.800 1.00 50.09 148 PRO A CA 1
ATOM 1238 C C . PRO A 1 148 ? -5.093 -6.680 -5.445 1.00 50.09 148 PRO A C 1
ATOM 1240 O O . PRO A 1 148 ? -4.436 -5.883 -4.776 1.00 50.09 148 PRO A O 1
ATOM 1243 N N . ASP A 1 149 ? -4.834 -6.865 -6.739 1.00 58.22 149 ASP A N 1
ATOM 1244 C CA . ASP A 1 149 ? -3.666 -6.345 -7.446 1.00 58.22 149 ASP A CA 1
ATOM 1245 C C . ASP A 1 149 ? -4.070 -5.389 -8.579 1.00 58.22 149 ASP A C 1
ATOM 1247 O O . ASP A 1 149 ? -3.850 -5.635 -9.768 1.00 58.22 149 ASP A O 1
ATOM 1251 N N . TRP A 1 150 ? -4.657 -4.261 -8.180 1.00 56.88 150 TRP A N 1
ATOM 1252 C CA . TRP A 1 150 ? -5.099 -3.176 -9.065 1.00 56.88 150 TRP A CA 1
ATOM 1253 C C . TRP A 1 150 ? -3.975 -2.620 -9.963 1.00 56.88 150 TRP A C 1
ATOM 1255 O O . TRP A 1 150 ? -4.233 -2.065 -11.027 1.00 56.88 150 TRP A O 1
ATOM 1265 N N . ALA A 1 151 ? -2.707 -2.813 -9.585 1.00 61.50 151 ALA A N 1
ATOM 1266 C CA . ALA A 1 151 ? -1.546 -2.364 -10.353 1.00 61.50 151 ALA A CA 1
ATOM 1267 C C . ALA A 1 151 ? -1.107 -3.350 -11.450 1.00 61.50 151 ALA A C 1
ATOM 1269 O O . ALA A 1 151 ? -0.073 -3.153 -12.091 1.00 61.50 151 ALA A O 1
ATOM 1270 N N . LYS A 1 152 ? -1.860 -4.428 -11.688 1.00 66.56 152 LYS A N 1
ATOM 1271 C CA . LYS A 1 152 ? -1.566 -5.405 -12.744 1.00 66.56 152 LYS A CA 1
ATOM 1272 C C . LYS A 1 152 ? -1.557 -4.794 -14.145 1.00 66.56 152 LYS A C 1
ATOM 1274 O O . LYS A 1 152 ? -0.658 -5.119 -14.921 1.00 66.56 152 LYS A O 1
ATOM 1279 N N . GLY A 1 153 ? -2.502 -3.900 -14.449 1.00 64.62 153 GLY A N 1
ATOM 1280 C CA . GLY A 1 153 ? -2.526 -3.152 -15.713 1.00 64.62 153 GLY A CA 1
ATOM 1281 C C . GLY A 1 153 ? -1.289 -2.266 -15.863 1.00 64.62 153 GLY A C 1
ATOM 1282 O O . GLY A 1 153 ? -0.537 -2.411 -16.824 1.00 64.62 153 GLY A O 1
ATOM 1283 N N . LEU A 1 154 ? -0.997 -1.474 -14.826 1.00 67.94 154 LEU A N 1
ATOM 1284 C CA . LEU A 1 154 ? 0.188 -0.617 -14.760 1.00 67.94 154 LEU A CA 1
ATOM 1285 C C . LEU A 1 154 ? 1.485 -1.416 -14.980 1.00 67.94 154 LEU A C 1
ATOM 1287 O O . LEU A 1 154 ? 2.312 -1.051 -15.811 1.00 67.94 154 LEU A O 1
ATOM 1291 N N . ARG A 1 155 ? 1.668 -2.549 -14.290 1.00 79.19 155 ARG A N 1
ATOM 1292 C CA . ARG A 1 155 ? 2.853 -3.400 -14.490 1.00 79.19 155 ARG A CA 1
ATOM 1293 C C . ARG A 1 155 ? 2.956 -3.944 -15.912 1.00 79.19 155 ARG A C 1
ATOM 1295 O O . ARG A 1 155 ? 4.063 -4.019 -16.433 1.00 79.19 155 ARG A O 1
ATOM 1302 N N . ALA A 1 156 ? 1.847 -4.343 -16.535 1.00 74.31 156 ALA A N 1
ATOM 1303 C CA . ALA A 1 156 ? 1.863 -4.859 -17.903 1.00 74.31 156 ALA A CA 1
ATOM 1304 C C . ALA A 1 156 ? 2.341 -3.797 -18.908 1.00 74.31 156 ALA A C 1
ATOM 1306 O O . ALA A 1 156 ? 3.183 -4.096 -19.755 1.00 74.31 156 ALA A O 1
ATOM 1307 N N . GLU A 1 157 ? 1.877 -2.555 -18.766 1.00 76.19 157 GLU A N 1
ATOM 1308 C CA . GLU A 1 157 ? 2.345 -1.423 -19.575 1.00 76.19 157 GLU A CA 1
ATOM 1309 C C . GLU A 1 157 ? 3.837 -1.151 -19.366 1.00 76.19 157 GLU A C 1
ATOM 1311 O O . GLU A 1 157 ? 4.590 -0.954 -20.323 1.00 76.19 157 GLU A O 1
ATOM 1316 N N . TRP A 1 158 ? 4.294 -1.200 -18.115 1.00 82.88 158 TRP A N 1
ATOM 1317 C CA . TRP A 1 158 ? 5.703 -1.020 -17.783 1.00 82.88 158 TRP A CA 1
ATOM 1318 C C . TRP A 1 158 ? 6.593 -2.120 -18.345 1.00 82.88 158 TRP A C 1
ATOM 1320 O O . TRP A 1 158 ? 7.644 -1.827 -18.917 1.00 82.88 158 TRP A O 1
ATOM 1330 N N . TRP A 1 159 ? 6.171 -3.378 -18.243 1.00 85.25 159 TRP A N 1
ATOM 1331 C CA . TRP A 1 159 ? 6.891 -4.485 -18.859 1.00 85.25 159 TRP A CA 1
ATOM 1332 C C . TRP A 1 159 ? 6.996 -4.321 -20.374 1.00 85.25 159 TRP A C 1
ATOM 1334 O O . TRP A 1 159 ? 8.082 -4.498 -20.924 1.00 85.25 159 TRP A O 1
ATOM 1344 N N . ASP A 1 160 ? 5.912 -3.918 -21.041 1.00 83.94 160 ASP A N 1
ATOM 1345 C CA . ASP A 1 160 ? 5.916 -3.653 -22.481 1.00 83.94 160 ASP A CA 1
ATOM 1346 C C . ASP A 1 160 ? 6.905 -2.539 -22.862 1.00 83.94 160 ASP A C 1
ATOM 1348 O O . ASP A 1 160 ? 7.723 -2.705 -23.768 1.00 83.94 160 ASP A O 1
ATOM 1352 N N . ARG A 1 161 ? 6.912 -1.432 -22.114 1.00 83.06 161 ARG A N 1
ATOM 1353 C CA . ARG A 1 161 ? 7.839 -0.309 -22.327 1.00 83.06 161 ARG A CA 1
ATOM 1354 C C . ARG A 1 161 ? 9.300 -0.704 -22.121 1.00 83.06 161 ARG A C 1
ATOM 1356 O O . ARG A 1 161 ? 10.147 -0.364 -22.949 1.00 83.06 161 ARG A O 1
ATOM 1363 N N . LEU A 1 162 ? 9.598 -1.461 -21.063 1.00 84.81 162 LEU A N 1
ATOM 1364 C CA . LEU A 1 162 ? 10.947 -1.963 -20.778 1.00 84.81 162 LEU A CA 1
ATOM 1365 C C . LEU A 1 162 ? 11.458 -2.884 -21.897 1.00 84.81 162 LEU A C 1
ATOM 1367 O O . LEU A 1 162 ? 12.622 -2.776 -22.299 1.00 84.81 162 LEU A O 1
ATOM 1371 N N . ILE A 1 163 ? 10.582 -3.738 -22.443 1.00 85.88 163 ILE A N 1
ATOM 1372 C CA . ILE A 1 163 ? 10.866 -4.590 -23.608 1.00 85.88 163 ILE A CA 1
ATOM 1373 C C . ILE A 1 163 ? 11.080 -3.751 -24.871 1.00 85.88 163 ILE A C 1
ATOM 1375 O O . ILE A 1 163 ? 11.952 -4.077 -25.673 1.00 85.88 163 ILE A O 1
ATOM 1379 N N . ARG A 1 164 ? 10.325 -2.668 -25.064 1.00 83.12 164 ARG A N 1
ATOM 1380 C CA . ARG A 1 164 ? 10.468 -1.760 -26.215 1.00 83.12 164 ARG A CA 1
ATOM 1381 C C . ARG A 1 164 ? 11.624 -0.771 -26.087 1.00 83.12 164 ARG A C 1
ATOM 1383 O O . ARG A 1 164 ? 11.900 -0.049 -27.037 1.00 83.12 164 ARG A O 1
ATOM 1390 N N . CYS A 1 165 ? 12.327 -0.761 -24.952 1.00 75.69 165 CYS A N 1
ATOM 1391 C CA . CYS A 1 165 ? 13.375 0.218 -24.658 1.00 75.69 165 CYS A CA 1
ATOM 1392 C C . CYS A 1 165 ? 12.860 1.673 -24.654 1.00 75.69 165 CYS A C 1
ATOM 1394 O O . CYS A 1 165 ? 13.608 2.597 -24.965 1.00 75.69 165 CYS A O 1
ATOM 1396 N N . LEU A 1 166 ? 11.589 1.889 -24.304 1.00 75.31 166 LEU A N 1
ATOM 1397 C CA . LEU A 1 166 ? 11.035 3.235 -24.178 1.00 75.31 166 LEU A CA 1
ATOM 1398 C C . LEU A 1 166 ? 11.504 3.855 -22.857 1.00 75.31 166 LEU A C 1
ATOM 1400 O O . LEU A 1 166 ? 11.347 3.255 -21.792 1.00 75.31 166 LEU A O 1
ATOM 1404 N N . GLY A 1 167 ? 12.116 5.038 -22.945 1.00 69.00 167 GLY A N 1
ATOM 1405 C CA . GLY A 1 167 ? 12.606 5.776 -21.784 1.00 69.00 167 GLY A CA 1
ATOM 1406 C C . GLY A 1 167 ? 11.443 6.216 -20.891 1.00 69.00 167 GLY A C 1
ATOM 1407 O O . GLY A 1 167 ? 10.460 6.749 -21.408 1.00 69.00 167 GLY A O 1
ATOM 1408 N N . PRO A 1 168 ? 11.521 5.996 -19.571 1.00 71.19 168 PRO A N 1
ATOM 1409 C CA . PRO A 1 168 ? 10.454 6.408 -18.678 1.00 71.19 168 PRO A CA 1
ATOM 1410 C C . PRO A 1 168 ? 10.438 7.924 -18.478 1.00 71.19 168 PRO A C 1
ATOM 1412 O O . PRO A 1 168 ? 11.494 8.542 -18.329 1.00 71.19 168 PRO A O 1
ATOM 1415 N N . GLN A 1 169 ? 9.250 8.526 -18.398 1.00 74.31 169 GLN A N 1
ATOM 1416 C CA . GLN A 1 169 ? 9.139 9.901 -17.922 1.00 74.31 169 GLN A CA 1
ATOM 1417 C C . GLN A 1 169 ? 9.259 9.938 -16.393 1.00 74.31 169 GLN A C 1
ATOM 1419 O O . GLN A 1 169 ? 8.799 9.039 -15.684 1.00 74.31 169 GLN A O 1
ATOM 1424 N N . SER A 1 170 ? 9.837 11.016 -15.857 1.00 69.00 170 SER A N 1
ATOM 1425 C CA . SER A 1 170 ? 10.048 11.183 -14.411 1.00 69.00 170 SER A CA 1
ATOM 1426 C C . SER A 1 170 ? 8.756 11.080 -13.594 1.00 69.00 170 SER A C 1
ATOM 1428 O O . SER A 1 170 ? 8.792 10.649 -12.444 1.00 69.00 170 SER A O 1
ATOM 1430 N N . GLN A 1 171 ? 7.616 11.469 -14.171 1.00 63.12 171 GLN A N 1
ATOM 1431 C CA . GLN A 1 171 ? 6.309 11.371 -13.521 1.00 63.12 171 GLN A CA 1
ATOM 1432 C C . GLN A 1 171 ? 5.814 9.922 -13.431 1.00 63.12 171 GLN A C 1
ATOM 1434 O O . GLN A 1 171 ? 5.324 9.498 -12.389 1.00 63.12 171 GLN A O 1
ATOM 1439 N N . GLU A 1 172 ? 6.035 9.130 -14.473 1.00 69.00 172 GLU A N 1
ATOM 1440 C CA . GLU A 1 172 ? 5.588 7.738 -14.540 1.00 69.00 172 GLU A CA 1
ATOM 1441 C C . GLU A 1 172 ? 6.390 6.860 -13.559 1.00 69.00 172 GLU A C 1
ATOM 1443 O O . GLU A 1 172 ? 5.839 5.975 -12.903 1.00 69.00 172 GLU A O 1
ATOM 1448 N N . LEU A 1 173 ? 7.692 7.132 -13.378 1.00 74.75 173 LEU A N 1
ATOM 1449 C CA . LEU A 1 173 ? 8.503 6.451 -12.354 1.00 74.75 173 LEU A CA 1
ATOM 1450 C C . LEU A 1 173 ? 7.975 6.700 -10.939 1.00 74.75 173 LEU A C 1
ATOM 1452 O O . LEU A 1 173 ? 8.029 5.805 -10.091 1.00 74.75 173 LEU A O 1
ATOM 1456 N N . LYS A 1 174 ? 7.452 7.905 -10.671 1.00 70.38 174 LYS A N 1
ATOM 1457 C CA . LYS A 1 174 ? 6.829 8.217 -9.378 1.00 70.38 174 LYS A CA 1
ATOM 1458 C C . LYS A 1 174 ? 5.566 7.390 -9.171 1.00 70.38 174 LYS A C 1
ATOM 1460 O O . LYS A 1 174 ? 5.350 6.908 -8.063 1.00 70.38 174 LYS A O 1
ATOM 1465 N N . GLU A 1 175 ? 4.758 7.196 -10.207 1.00 71.06 175 GLU A N 1
ATOM 1466 C CA . GLU A 1 175 ? 3.542 6.378 -10.139 1.00 71.06 175 GLU A CA 1
ATOM 1467 C C . GLU A 1 175 ? 3.858 4.905 -9.885 1.00 71.06 175 GLU A C 1
ATOM 1469 O O . GLU A 1 175 ? 3.290 4.305 -8.972 1.00 71.06 175 GLU A O 1
ATOM 1474 N N . LEU A 1 176 ? 4.835 4.343 -10.602 1.00 74.50 176 LEU A N 1
ATOM 1475 C CA . LEU A 1 176 ? 5.276 2.964 -10.388 1.00 74.50 176 LEU A CA 1
ATOM 1476 C C . LEU A 1 176 ? 5.867 2.763 -8.985 1.00 74.50 176 LEU A C 1
ATOM 1478 O O . LEU A 1 176 ? 5.611 1.749 -8.335 1.00 74.50 176 LEU A O 1
ATOM 1482 N N . ARG A 1 177 ? 6.608 3.757 -8.481 1.00 75.12 177 ARG A N 1
ATOM 1483 C CA . ARG A 1 177 ? 7.122 3.762 -7.106 1.00 75.12 177 ARG A CA 1
ATOM 1484 C C . ARG A 1 177 ? 5.989 3.821 -6.081 1.00 75.12 177 ARG A C 1
ATOM 1486 O O . ARG A 1 177 ? 5.997 3.034 -5.141 1.00 75.12 177 ARG A O 1
ATOM 1493 N N . ARG A 1 178 ? 4.990 4.689 -6.273 1.00 67.50 178 ARG A N 1
ATOM 1494 C CA . ARG A 1 178 ? 3.791 4.754 -5.416 1.00 67.50 178 ARG A CA 1
ATOM 1495 C C . ARG A 1 178 ? 3.041 3.418 -5.408 1.00 67.50 178 ARG A C 1
ATOM 1497 O O . ARG A 1 178 ? 2.646 2.960 -4.340 1.00 67.50 178 ARG A O 1
ATOM 1504 N N . ALA A 1 179 ? 2.903 2.770 -6.565 1.00 68.94 179 ALA A N 1
ATOM 1505 C CA . ALA A 1 179 ? 2.269 1.459 -6.680 1.00 68.94 179 ALA A CA 1
ATOM 1506 C C . ALA A 1 179 ? 3.061 0.363 -5.946 1.00 68.94 179 ALA A C 1
ATOM 1508 O O . ALA A 1 179 ? 2.476 -0.381 -5.164 1.00 68.94 179 ALA A O 1
ATOM 1509 N N . ALA A 1 180 ? 4.388 0.300 -6.112 1.00 73.62 180 ALA A N 1
ATOM 1510 C CA . ALA A 1 180 ? 5.229 -0.683 -5.417 1.00 73.62 180 ALA A CA 1
ATOM 1511 C C . ALA A 1 180 ? 5.114 -0.590 -3.887 1.00 73.62 180 ALA A C 1
ATOM 1513 O O . ALA A 1 180 ? 5.174 -1.603 -3.194 1.00 73.62 180 ALA A O 1
ATOM 1514 N N . LEU A 1 181 ? 4.917 0.624 -3.370 1.00 61.53 181 LEU A N 1
ATOM 1515 C CA . LEU A 1 181 ? 4.781 0.893 -1.941 1.00 61.53 181 LEU A CA 1
ATOM 1516 C C . LEU A 1 181 ? 3.373 0.606 -1.395 1.00 61.53 181 LEU A C 1
ATOM 1518 O O . LEU A 1 181 ? 3.248 0.271 -0.218 1.00 61.53 181 LEU A O 1
ATOM 1522 N N . ALA A 1 182 ? 2.332 0.728 -2.222 1.00 59.97 182 ALA A N 1
ATOM 1523 C CA . ALA A 1 182 ? 0.931 0.546 -1.825 1.00 59.97 182 ALA A CA 1
ATOM 1524 C C . ALA A 1 182 ? 0.442 -0.915 -1.883 1.00 59.97 182 ALA A C 1
ATOM 1526 O O . ALA A 1 182 ? -0.584 -1.258 -1.284 1.00 59.97 182 ALA A O 1
ATOM 1527 N N . LEU A 1 183 ? 1.146 -1.758 -2.638 1.00 69.44 183 LEU A N 1
ATOM 1528 C CA . LEU A 1 183 ? 0.844 -3.179 -2.787 1.00 69.44 183 LEU A CA 1
ATOM 1529 C C . LEU A 1 183 ? 1.497 -4.001 -1.673 1.00 69.44 183 LEU A C 1
ATOM 1531 O O . LEU A 1 183 ? 2.466 -3.572 -1.042 1.00 69.44 183 LEU A O 1
ATOM 1535 N N . GLU A 1 184 ? 0.981 -5.209 -1.469 1.00 63.78 184 GLU A N 1
ATOM 1536 C CA . GLU A 1 184 ? 1.486 -6.173 -0.491 1.00 63.78 184 GLU A CA 1
ATOM 1537 C C . GLU A 1 184 ? 2.017 -7.438 -1.189 1.00 63.78 184 GLU A C 1
ATOM 1539 O O . GLU A 1 184 ? 1.780 -7.665 -2.379 1.00 63.78 184 GLU A O 1
ATOM 1544 N N . GLU A 1 185 ? 2.798 -8.224 -0.446 1.00 77.50 185 GLU A N 1
ATOM 1545 C CA . GLU A 1 185 ? 3.293 -9.551 -0.835 1.00 77.50 185 GLU A CA 1
ATOM 1546 C C . GLU A 1 185 ? 3.892 -9.633 -2.258 1.00 77.50 185 GLU A C 1
ATOM 1548 O O . GLU A 1 185 ? 4.859 -8.943 -2.594 1.00 77.50 185 GLU A O 1
ATOM 1553 N N . GLU A 1 186 ? 3.363 -10.529 -3.090 1.00 73.19 186 GLU A N 1
ATOM 1554 C CA . GLU A 1 186 ? 3.860 -10.841 -4.425 1.00 73.19 186 GLU A CA 1
ATOM 1555 C C . GLU A 1 186 ? 3.636 -9.682 -5.410 1.00 73.19 186 GLU A C 1
ATOM 1557 O O . GLU A 1 186 ? 4.505 -9.385 -6.234 1.00 73.19 186 GLU A O 1
ATOM 1562 N N . ALA A 1 187 ? 2.533 -8.942 -5.262 1.00 69.31 187 ALA A N 1
ATOM 1563 C CA . ALA A 1 187 ? 2.246 -7.756 -6.066 1.00 69.31 187 ALA A CA 1
ATOM 1564 C C . ALA A 1 187 ? 3.257 -6.629 -5.798 1.00 69.31 187 ALA A C 1
ATOM 1566 O O . ALA A 1 187 ? 3.743 -5.989 -6.738 1.00 69.31 187 ALA A O 1
ATOM 1567 N N . ALA A 1 188 ? 3.638 -6.427 -4.531 1.00 74.06 188 ALA A N 1
ATOM 1568 C CA . ALA A 1 188 ? 4.694 -5.488 -4.157 1.00 74.06 188 ALA A CA 1
ATOM 1569 C C . ALA A 1 188 ? 6.043 -5.893 -4.763 1.00 74.06 188 ALA A C 1
ATOM 1571 O O . ALA A 1 188 ? 6.717 -5.063 -5.372 1.00 74.06 188 ALA A O 1
ATOM 1572 N N . ARG A 1 189 ? 6.412 -7.180 -4.669 1.00 78.38 189 ARG A N 1
ATOM 1573 C CA . ARG A 1 189 ? 7.672 -7.702 -5.230 1.00 78.38 189 ARG A CA 1
ATOM 1574 C C . ARG A 1 189 ? 7.743 -7.527 -6.743 1.00 78.38 189 ARG A C 1
ATOM 1576 O O . ARG A 1 189 ? 8.744 -7.026 -7.247 1.00 78.38 189 ARG A O 1
ATOM 1583 N N . HIS A 1 190 ? 6.687 -7.887 -7.470 1.00 81.00 190 HIS A N 1
ATOM 1584 C CA . HIS A 1 190 ? 6.651 -7.731 -8.925 1.00 81.00 190 HIS A CA 1
ATOM 1585 C C . HIS A 1 190 ? 6.718 -6.265 -9.356 1.00 81.00 190 HIS A C 1
ATOM 1587 O O . HIS A 1 190 ? 7.402 -5.939 -10.325 1.00 81.00 190 HIS A O 1
ATOM 1593 N N . THR A 1 191 ? 6.055 -5.368 -8.626 1.00 81.00 191 THR A N 1
ATOM 1594 C CA . THR A 1 191 ? 6.086 -3.929 -8.930 1.00 81.00 191 THR A CA 1
ATOM 1595 C C . THR A 1 191 ? 7.437 -3.311 -8.567 1.00 81.00 191 THR A C 1
ATOM 1597 O O . THR A 1 191 ? 7.962 -2.491 -9.317 1.00 81.00 191 THR A O 1
ATOM 1600 N N . GLY A 1 192 ? 8.053 -3.760 -7.471 1.00 80.19 192 GLY A N 1
ATOM 1601 C CA . GLY A 1 192 ? 9.424 -3.408 -7.104 1.00 80.19 192 GLY A CA 1
ATOM 1602 C C . GLY A 1 192 ? 10.444 -3.863 -8.149 1.00 80.19 192 GLY A C 1
ATOM 1603 O O . GLY A 1 192 ? 11.345 -3.100 -8.491 1.00 80.19 192 GLY A O 1
ATOM 1604 N N . LEU A 1 193 ? 10.267 -5.055 -8.729 1.00 84.56 193 LEU A N 1
ATOM 1605 C CA . LEU A 1 193 ? 11.108 -5.537 -9.826 1.00 84.56 193 LEU A CA 1
ATOM 1606 C C . LEU A 1 193 ? 10.936 -4.686 -11.094 1.00 84.56 193 LEU A C 1
ATOM 1608 O O . LEU A 1 193 ? 11.942 -4.302 -11.689 1.00 84.56 193 LEU A O 1
ATOM 1612 N N . CYS A 1 194 ? 9.698 -4.329 -11.477 1.00 85.06 194 CYS A N 1
ATOM 1613 C CA . CYS A 1 194 ? 9.459 -3.372 -12.569 1.00 85.06 194 CYS A CA 1
ATOM 1614 C C . CYS A 1 194 ? 10.237 -2.072 -12.340 1.00 85.06 194 CYS A C 1
ATOM 1616 O O . CYS A 1 194 ? 10.912 -1.583 -13.245 1.00 85.06 194 CYS A O 1
ATOM 1618 N N . LEU A 1 195 ? 10.145 -1.522 -11.126 1.00 85.31 195 LEU A N 1
ATOM 1619 C CA . LEU A 1 195 ? 10.785 -0.263 -10.763 1.00 85.31 195 LEU A CA 1
ATOM 1620 C C . LEU A 1 195 ? 12.314 -0.367 -10.823 1.00 85.31 195 LEU A C 1
ATOM 1622 O O . LEU A 1 195 ? 12.960 0.515 -11.384 1.00 85.31 195 LEU A O 1
ATOM 1626 N N . ALA A 1 196 ? 12.894 -1.450 -10.302 1.00 85.06 196 ALA A N 1
ATOM 1627 C CA . ALA A 1 196 ? 14.333 -1.692 -10.367 1.00 85.06 196 ALA A CA 1
ATOM 1628 C C . ALA A 1 196 ? 14.826 -1.775 -11.822 1.00 85.06 196 ALA A C 1
ATOM 1630 O O . ALA A 1 196 ? 15.800 -1.117 -12.186 1.00 85.06 196 ALA A O 1
ATOM 1631 N N . CYS A 1 197 ? 14.115 -2.507 -12.684 1.00 86.31 197 CYS A N 1
ATOM 1632 C CA . CYS A 1 197 ? 14.432 -2.569 -14.111 1.00 86.31 197 CYS A CA 1
ATOM 1633 C C . CYS A 1 197 ? 14.297 -1.202 -14.800 1.00 86.31 197 CYS A C 1
ATOM 1635 O O . CYS A 1 197 ? 15.107 -0.866 -15.664 1.00 86.31 197 CYS A O 1
ATOM 1637 N N . ALA A 1 198 ? 13.311 -0.391 -14.413 1.00 85.81 198 ALA A N 1
ATOM 1638 C CA . ALA A 1 198 ? 13.157 0.963 -14.933 1.00 85.81 198 ALA A CA 1
ATOM 1639 C C . ALA A 1 198 ? 14.326 1.876 -14.528 1.00 85.81 198 ALA A C 1
ATOM 1641 O O . ALA A 1 198 ? 14.839 2.603 -15.377 1.00 85.81 198 ALA A O 1
ATOM 1642 N N . HIS A 1 199 ? 14.821 1.778 -13.291 1.00 83.81 199 HIS A N 1
ATOM 1643 C CA . HIS A 1 199 ? 16.023 2.497 -12.853 1.00 83.81 199 HIS A CA 1
ATOM 1644 C C . HIS A 1 199 ? 17.270 2.081 -13.639 1.00 83.81 199 HIS A C 1
ATOM 1646 O O . HIS A 1 199 ? 17.977 2.936 -14.169 1.00 83.81 199 HIS A O 1
ATOM 1652 N N . VAL A 1 200 ? 17.491 0.776 -13.821 1.00 83.75 200 VAL A N 1
ATOM 1653 C CA . VAL A 1 200 ? 18.611 0.274 -14.636 1.00 83.75 200 VAL A CA 1
ATOM 1654 C C . VAL A 1 200 ? 18.510 0.753 -16.090 1.00 83.75 200 VAL A C 1
ATOM 1656 O O . VAL A 1 200 ? 19.535 1.032 -16.710 1.00 83.75 200 VAL A O 1
ATOM 1659 N N . LYS A 1 201 ? 17.302 0.913 -16.654 1.00 81.12 201 LYS A N 1
ATOM 1660 C CA . LYS A 1 201 ? 17.136 1.506 -17.995 1.00 81.12 201 LYS A CA 1
ATOM 1661 C C . LYS A 1 201 ? 17.565 2.969 -18.067 1.00 81.12 201 LYS A C 1
ATOM 1663 O O . LYS A 1 201 ? 18.040 3.385 -19.122 1.00 81.12 201 LYS A O 1
ATOM 1668 N N . VAL A 1 202 ? 17.365 3.738 -17.002 1.00 82.50 202 VAL A N 1
ATOM 1669 C CA . VAL A 1 202 ? 17.723 5.162 -16.960 1.00 82.50 202 VAL A CA 1
ATOM 1670 C C . VAL A 1 202 ? 19.223 5.333 -16.734 1.00 82.50 202 VAL A C 1
ATOM 1672 O O . VAL A 1 202 ? 19.864 6.100 -17.446 1.00 82.50 202 VAL A O 1
ATOM 1675 N N . GLU A 1 203 ? 19.780 4.594 -15.778 1.00 83.19 203 GLU A N 1
ATOM 1676 C CA . GLU A 1 203 ? 21.124 4.835 -15.236 1.00 83.19 203 GLU A CA 1
ATOM 1677 C C . GLU A 1 203 ? 22.196 3.897 -15.816 1.00 83.19 203 GLU A C 1
ATOM 1679 O O . GLU A 1 203 ? 23.391 4.176 -15.726 1.00 83.19 203 GLU A O 1
ATOM 1684 N N . GLY A 1 204 ? 21.791 2.772 -16.410 1.00 83.56 204 GLY A N 1
ATOM 1685 C CA . GLY A 1 204 ? 22.703 1.754 -16.925 1.00 83.56 204 GLY A CA 1
ATOM 1686 C C . GLY A 1 204 ? 23.442 2.171 -18.197 1.00 83.56 204 GLY A C 1
ATOM 1687 O O . GLY A 1 204 ? 23.002 3.038 -18.949 1.00 83.56 204 GLY A O 1
ATOM 1688 N N . SER A 1 205 ? 24.556 1.497 -18.488 1.00 88.44 205 SER A N 1
ATOM 1689 C CA . SER A 1 205 ? 25.226 1.603 -19.790 1.00 88.44 205 SER A CA 1
ATOM 1690 C C . SER A 1 205 ? 24.373 0.983 -20.903 1.00 88.44 205 SER A C 1
ATOM 1692 O O . SER A 1 205 ? 23.557 0.102 -20.637 1.00 88.44 205 SER A O 1
ATOM 1694 N N . GLU A 1 206 ? 24.579 1.377 -22.163 1.00 87.38 206 GLU A N 1
ATOM 1695 C CA . GLU A 1 206 ? 23.827 0.806 -23.298 1.00 87.38 206 GLU A CA 1
ATOM 1696 C C . GLU A 1 206 ? 23.926 -0.726 -23.366 1.00 87.38 206 GLU A C 1
ATOM 1698 O O . GLU A 1 206 ? 22.917 -1.408 -23.548 1.00 87.38 206 GLU A O 1
ATOM 1703 N N . LYS A 1 207 ? 25.111 -1.281 -23.082 1.00 88.50 207 LYS A N 1
ATOM 1704 C CA . LYS A 1 207 ? 25.312 -2.732 -22.974 1.00 88.50 207 LYS A CA 1
ATOM 1705 C C . LYS A 1 207 ? 24.429 -3.354 -21.886 1.00 88.50 207 LYS A C 1
ATOM 1707 O O . LYS A 1 207 ? 23.734 -4.330 -22.149 1.00 88.50 207 LYS A O 1
ATOM 1712 N N . LEU A 1 208 ? 24.407 -2.766 -20.686 1.00 86.50 208 LEU A N 1
ATOM 1713 C CA . LEU A 1 208 ? 23.584 -3.253 -19.575 1.00 86.50 208 LEU A CA 1
ATOM 1714 C C . LEU A 1 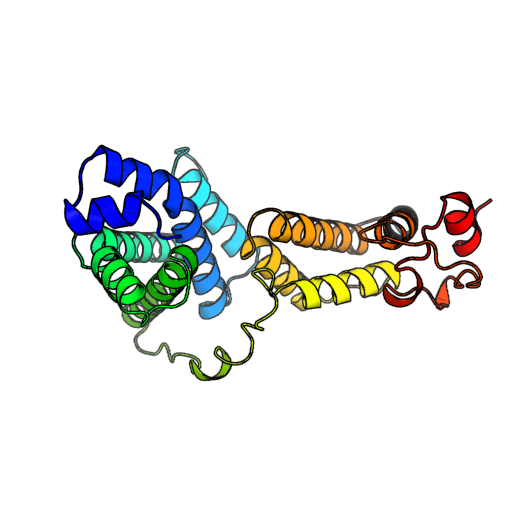208 ? 22.085 -3.147 -19.890 1.00 86.50 208 LEU A C 1
ATOM 1716 O O . LEU A 1 208 ? 21.311 -4.043 -19.550 1.00 86.50 208 LEU A O 1
ATOM 1720 N N . LYS A 1 209 ? 21.662 -2.076 -20.573 1.00 87.19 209 LYS A N 1
ATOM 1721 C CA . LYS A 1 209 ? 20.274 -1.912 -21.021 1.00 87.19 209 LYS A CA 1
ATOM 1722 C C . LYS A 1 209 ? 19.881 -3.007 -22.003 1.00 87.19 209 LYS A C 1
ATOM 1724 O O . LYS A 1 209 ? 18.750 -3.492 -21.914 1.00 87.19 209 LYS A O 1
ATOM 1729 N N . GLU A 1 210 ? 20.752 -3.365 -22.938 1.00 88.44 210 GLU A N 1
ATOM 1730 C CA . GLU A 1 210 ? 20.498 -4.421 -23.917 1.00 88.44 210 GLU A CA 1
ATOM 1731 C C . GLU A 1 210 ? 20.462 -5.806 -23.258 1.00 88.44 210 GLU A C 1
ATOM 1733 O O . GLU A 1 210 ? 19.482 -6.530 -23.432 1.00 88.44 210 GLU A O 1
ATOM 1738 N N . ASP A 1 211 ? 21.440 -6.122 -22.405 1.00 89.31 211 ASP A N 1
ATOM 1739 C CA . ASP A 1 211 ? 21.498 -7.385 -21.658 1.00 89.31 211 ASP A CA 1
ATOM 1740 C C . ASP A 1 211 ? 20.249 -7.569 -20.778 1.00 89.31 211 ASP A C 1
ATOM 1742 O O . ASP A 1 211 ? 19.616 -8.628 -20.769 1.00 89.31 211 ASP A O 1
ATOM 1746 N N . MET A 1 212 ? 19.812 -6.504 -20.098 1.00 89.00 212 MET A N 1
ATOM 1747 C CA . MET A 1 212 ? 18.567 -6.521 -19.333 1.00 89.00 212 MET A CA 1
ATOM 1748 C C . MET A 1 212 ? 17.339 -6.706 -20.233 1.00 89.00 212 MET A C 1
ATOM 1750 O O . MET A 1 212 ? 16.402 -7.405 -19.854 1.00 89.00 212 MET A O 1
ATOM 1754 N N . ARG A 1 213 ? 17.317 -6.106 -21.431 1.00 89.31 213 ARG A N 1
ATOM 1755 C CA . ARG A 1 213 ? 16.215 -6.282 -22.392 1.00 89.31 213 ARG A CA 1
ATOM 1756 C C . ARG A 1 213 ? 16.098 -7.750 -22.807 1.00 89.31 213 ARG A C 1
ATOM 1758 O O . ARG A 1 213 ? 14.992 -8.282 -22.825 1.00 89.31 213 ARG A O 1
ATOM 1765 N N . MET A 1 214 ? 17.224 -8.406 -23.079 1.00 91.88 214 MET A N 1
ATOM 1766 C CA . MET A 1 214 ? 17.280 -9.833 -23.408 1.00 91.88 214 MET A CA 1
ATOM 1767 C C . MET A 1 214 ? 16.798 -10.701 -22.245 1.00 91.88 214 MET A C 1
ATOM 1769 O O . MET A 1 214 ? 15.950 -11.573 -22.438 1.00 91.88 214 MET A O 1
ATOM 1773 N N . PHE A 1 215 ? 17.268 -10.414 -21.028 1.00 91.12 215 PHE A N 1
ATOM 1774 C CA . PHE A 1 215 ? 16.806 -11.100 -19.823 1.00 91.12 215 PHE A CA 1
ATOM 1775 C C . PHE A 1 215 ? 15.293 -10.962 -19.619 1.00 91.12 215 PHE A C 1
ATOM 1777 O O . PHE A 1 215 ? 14.619 -11.957 -19.360 1.00 91.12 215 PHE A O 1
ATOM 1784 N N . LEU A 1 216 ? 14.736 -9.759 -19.781 1.00 89.75 216 LEU A N 1
ATOM 1785 C CA . LEU A 1 216 ? 13.297 -9.524 -19.648 1.00 89.75 216 LEU A CA 1
ATOM 1786 C C . LEU A 1 216 ? 12.493 -10.269 -20.715 1.00 89.75 216 LEU A C 1
ATOM 1788 O O . LEU A 1 216 ? 11.462 -10.855 -20.390 1.00 89.75 216 LEU A O 1
ATOM 1792 N N . VAL A 1 217 ? 12.969 -10.300 -21.965 1.00 90.31 217 VAL A N 1
ATOM 1793 C CA . VAL A 1 217 ? 12.334 -11.075 -23.043 1.00 90.31 217 VAL A CA 1
ATOM 1794 C C . VAL A 1 217 ? 12.312 -12.565 -22.697 1.00 90.31 217 VAL A C 1
ATOM 1796 O O . VAL A 1 217 ? 11.263 -13.206 -22.795 1.00 90.31 217 VAL A O 1
ATOM 1799 N N . TYR A 1 218 ? 13.437 -13.107 -22.225 1.00 91.00 218 TYR A N 1
ATOM 1800 C CA . TYR A 1 218 ? 13.513 -14.487 -21.755 1.00 91.00 218 TYR A CA 1
ATOM 1801 C C . TYR A 1 218 ? 12.528 -14.737 -20.604 1.00 91.00 218 TYR A C 1
ATOM 1803 O O . TYR A 1 218 ? 11.645 -15.589 -20.717 1.00 91.00 218 TYR A O 1
ATOM 1811 N N . TYR A 1 219 ? 12.628 -13.960 -19.524 1.00 87.56 219 TYR A N 1
ATOM 1812 C CA . TYR A 1 219 ? 11.835 -14.133 -18.310 1.00 87.56 219 TYR A CA 1
ATOM 1813 C C . TYR A 1 219 ? 10.326 -14.042 -18.585 1.00 87.56 219 TYR A C 1
ATOM 1815 O O . TYR A 1 219 ? 9.572 -14.959 -18.256 1.00 87.56 219 TYR A O 1
ATOM 1823 N N . LEU A 1 220 ? 9.878 -12.978 -19.259 1.00 86.25 220 LEU A N 1
ATOM 1824 C CA . LEU A 1 220 ? 8.456 -12.714 -19.505 1.00 86.25 220 LEU A CA 1
ATOM 1825 C C . LEU A 1 220 ? 7.849 -13.649 -20.560 1.00 86.25 220 LEU A C 1
ATOM 1827 O O . LEU A 1 220 ? 6.648 -13.919 -20.512 1.00 86.25 220 LEU A O 1
ATOM 1831 N N . SER A 1 221 ? 8.653 -14.203 -21.477 1.00 86.69 221 SER A N 1
ATOM 1832 C CA . SER A 1 221 ? 8.167 -15.241 -22.400 1.00 86.69 221 SER A CA 1
ATOM 1833 C C . SER A 1 221 ? 7.877 -16.579 -21.704 1.00 86.69 221 SER A C 1
ATOM 1835 O O . SER A 1 221 ? 7.050 -17.355 -22.196 1.00 86.69 221 SER A O 1
ATOM 1837 N N . ASN A 1 222 ? 8.526 -16.832 -20.560 1.00 80.50 222 ASN A N 1
ATOM 1838 C CA . ASN A 1 222 ? 8.432 -18.070 -19.783 1.00 80.50 222 ASN A CA 1
ATOM 1839 C C . ASN A 1 222 ? 7.494 -17.961 -18.563 1.00 80.50 222 ASN A C 1
ATOM 1841 O O . ASN A 1 222 ? 6.998 -18.977 -18.076 1.00 80.50 222 ASN A O 1
ATOM 1845 N N . TYR A 1 223 ? 7.196 -16.749 -18.088 1.00 73.31 223 TYR A N 1
ATOM 1846 C CA . TYR A 1 223 ? 6.338 -16.526 -16.923 1.00 73.31 223 TYR A CA 1
ATOM 1847 C C . TYR A 1 223 ? 4.848 -16.827 -17.208 1.00 73.31 223 TYR A C 1
ATOM 1849 O O . TYR A 1 223 ? 4.274 -16.372 -18.200 1.00 73.31 223 TYR A O 1
ATOM 1857 N N . GLY A 1 224 ? 4.195 -17.594 -16.324 1.00 57.66 224 GLY A N 1
ATOM 1858 C CA . GLY A 1 224 ? 2.731 -17.757 -16.287 1.00 57.66 224 GLY A CA 1
ATOM 1859 C C . GLY A 1 224 ? 2.072 -18.529 -17.443 1.00 57.66 224 GLY A C 1
ATOM 1860 O O . GLY A 1 224 ? 0.875 -18.355 -17.673 1.00 57.66 224 GLY A O 1
ATOM 1861 N N . THR A 1 225 ? 2.797 -19.367 -18.194 1.00 55.41 225 THR A N 1
ATOM 1862 C CA . THR A 1 225 ? 2.253 -20.029 -19.400 1.00 55.41 225 THR A CA 1
ATOM 1863 C C . THR A 1 225 ? 2.134 -21.546 -19.283 1.00 55.41 225 THR A C 1
ATOM 1865 O O . THR A 1 225 ? 3.089 -22.240 -18.937 1.00 55.41 225 THR A O 1
ATOM 1868 N N . LYS A 1 226 ? 0.940 -22.073 -19.612 1.00 48.94 226 LYS A N 1
ATOM 1869 C CA . LYS A 1 226 ? 0.596 -23.508 -19.551 1.00 48.94 226 LYS A CA 1
ATOM 1870 C C . LYS A 1 226 ? 0.824 -24.282 -20.861 1.00 48.94 226 LYS A C 1
ATOM 1872 O O . LYS A 1 226 ? 0.841 -25.504 -20.817 1.00 48.94 226 LYS A O 1
ATOM 1877 N N . ALA A 1 227 ? 1.052 -23.625 -22.000 1.00 52.69 227 ALA A N 1
ATOM 1878 C CA . ALA A 1 227 ? 1.295 -24.312 -23.273 1.00 52.69 227 ALA A CA 1
ATOM 1879 C C . ALA A 1 227 ? 2.258 -23.535 -24.179 1.00 52.69 227 ALA A C 1
ATOM 1881 O O . ALA A 1 227 ? 2.259 -22.305 -24.182 1.00 52.69 227 ALA A O 1
ATOM 1882 N N . ARG A 1 228 ? 3.063 -24.272 -24.952 1.00 55.09 228 ARG A N 1
ATOM 1883 C CA . ARG A 1 228 ? 3.939 -23.741 -26.002 1.00 55.09 228 ARG A CA 1
ATOM 1884 C C . ARG A 1 228 ? 3.062 -23.461 -27.225 1.00 55.09 228 ARG A C 1
ATOM 1886 O O . ARG A 1 228 ? 2.466 -24.393 -27.761 1.00 55.09 228 ARG A O 1
ATOM 1893 N N . LEU A 1 229 ? 2.948 -22.205 -27.652 1.00 55.12 229 LEU A N 1
ATOM 1894 C CA . LEU A 1 229 ? 2.294 -21.870 -28.922 1.00 55.12 229 LEU A CA 1
ATOM 1895 C C . LEU A 1 229 ? 3.182 -22.369 -30.070 1.00 55.12 229 LEU A C 1
ATOM 1897 O O . LEU A 1 229 ? 4.064 -21.655 -30.542 1.00 55.12 229 LEU A O 1
ATOM 1901 N N . ALA A 1 230 ? 2.998 -23.625 -30.475 1.00 50.97 230 ALA A N 1
ATOM 1902 C CA . ALA A 1 230 ? 3.755 -24.220 -31.568 1.00 50.97 230 ALA A CA 1
ATOM 1903 C C . ALA A 1 230 ? 3.444 -23.486 -32.886 1.00 50.97 230 ALA A C 1
ATOM 1905 O O . ALA A 1 230 ? 2.281 -23.264 -33.216 1.00 50.97 230 ALA A O 1
ATOM 1906 N N . GLY A 1 231 ? 4.485 -23.099 -33.631 1.00 58.53 231 GLY A N 1
ATOM 1907 C CA . GLY A 1 231 ? 4.358 -22.546 -34.987 1.00 58.53 231 GLY A CA 1
ATOM 1908 C C . GLY A 1 231 ? 4.320 -21.017 -35.119 1.00 58.53 231 GLY A C 1
ATOM 1909 O O . GLY A 1 231 ? 4.150 -20.523 -36.233 1.00 58.53 231 GLY A O 1
ATOM 1910 N N . LYS A 1 232 ? 4.505 -20.238 -34.043 1.00 67.25 232 LYS A N 1
ATOM 1911 C CA . LYS A 1 232 ? 4.680 -18.778 -34.173 1.00 67.25 232 LYS A CA 1
ATOM 1912 C C . LYS A 1 232 ? 6.111 -18.438 -34.610 1.00 67.25 232 LYS A C 1
ATOM 1914 O O . LYS A 1 232 ? 7.069 -18.918 -34.013 1.00 67.25 232 LYS A O 1
ATOM 1919 N N . LYS A 1 233 ? 6.250 -17.596 -35.643 1.00 80.56 233 LYS A N 1
ATOM 1920 C CA . LYS A 1 233 ? 7.544 -17.013 -36.044 1.00 80.56 233 LYS A CA 1
ATOM 1921 C C . LYS A 1 233 ? 8.115 -16.173 -34.897 1.00 80.56 233 LYS A C 1
ATOM 1923 O O . LYS A 1 233 ? 7.355 -15.474 -34.225 1.00 80.56 233 LYS A O 1
ATOM 1928 N N . LEU A 1 234 ? 9.435 -16.227 -34.708 1.00 84.50 234 LEU A N 1
ATOM 1929 C CA . LEU A 1 234 ? 10.133 -15.370 -33.748 1.00 84.50 234 LEU A CA 1
ATOM 1930 C C . LEU A 1 234 ? 9.927 -13.890 -34.118 1.00 84.50 234 LEU A C 1
ATOM 1932 O O . LEU A 1 234 ? 10.031 -13.554 -35.303 1.00 84.50 234 LEU A O 1
ATOM 1936 N N . PRO A 1 235 ? 9.627 -13.013 -33.142 1.00 85.69 235 PRO A N 1
ATOM 1937 C CA . PRO A 1 235 ? 9.486 -11.585 -33.398 1.00 85.69 235 PRO A CA 1
ATOM 1938 C C . PRO A 1 235 ? 10.837 -10.970 -33.768 1.00 85.69 235 PRO A C 1
ATOM 1940 O O . PRO A 1 235 ? 11.874 -11.357 -33.231 1.00 85.69 235 PRO A O 1
ATOM 1943 N N . ARG A 1 236 ? 10.834 -9.966 -34.645 1.00 88.12 236 ARG A N 1
ATOM 1944 C CA . ARG A 1 236 ? 12.032 -9.143 -34.878 1.00 88.12 236 ARG A CA 1
ATOM 1945 C C . ARG A 1 236 ? 12.253 -8.179 -33.710 1.00 88.12 236 ARG A C 1
ATOM 1947 O O . ARG A 1 236 ? 11.305 -7.806 -33.023 1.00 88.12 236 ARG A O 1
ATOM 1954 N N . LEU A 1 237 ? 13.483 -7.687 -33.531 1.00 86.25 237 LEU A N 1
ATOM 1955 C CA . LEU A 1 237 ? 13.839 -6.729 -32.467 1.00 86.25 237 LEU A CA 1
ATOM 1956 C C . LEU A 1 237 ? 12.915 -5.493 -32.404 1.00 86.25 237 LEU A C 1
ATOM 1958 O O . LEU A 1 237 ? 12.632 -4.975 -31.323 1.00 86.25 237 LEU A O 1
ATOM 1962 N N . GLN A 1 238 ? 12.453 -5.023 -33.566 1.00 86.56 238 GLN A N 1
ATOM 1963 C CA . GLN A 1 238 ? 11.569 -3.858 -33.732 1.00 86.56 238 GLN A CA 1
ATOM 1964 C C . GLN A 1 238 ? 10.101 -4.168 -33.392 1.00 86.56 238 GLN A C 1
ATOM 1966 O O . GLN A 1 238 ? 9.323 -3.265 -33.108 1.00 86.56 238 GLN A O 1
ATOM 1971 N N . GLU A 1 239 ? 9.728 -5.447 -33.417 1.00 86.38 239 GLU A N 1
ATOM 1972 C CA . GLU A 1 239 ? 8.372 -5.951 -33.173 1.00 86.38 239 GLU A CA 1
ATOM 1973 C C . GLU A 1 239 ? 8.182 -6.404 -31.717 1.00 86.38 239 GLU A C 1
ATOM 1975 O O . GLU A 1 239 ? 7.108 -6.881 -31.345 1.00 86.38 239 GLU A O 1
ATOM 1980 N N . LEU A 1 240 ? 9.232 -6.297 -30.894 1.00 87.62 240 LEU A N 1
ATOM 1981 C CA . LEU A 1 240 ? 9.210 -6.740 -29.509 1.00 87.62 240 LEU A CA 1
ATOM 1982 C C . LEU A 1 240 ? 8.185 -5.950 -28.692 1.00 87.62 240 LEU A C 1
ATOM 1984 O O . LEU A 1 240 ? 8.286 -4.737 -28.532 1.00 87.62 240 LEU A O 1
ATOM 1988 N N . SER A 1 241 ? 7.239 -6.685 -28.120 1.00 85.00 241 SER A N 1
ATOM 1989 C CA . SER A 1 241 ? 6.244 -6.213 -27.165 1.00 85.00 241 SER A CA 1
ATOM 1990 C C . SER A 1 241 ? 5.926 -7.340 -26.186 1.00 85.00 241 SER A C 1
ATOM 1992 O O . SER A 1 241 ? 6.146 -8.517 -26.497 1.00 85.00 241 SER A O 1
ATOM 1994 N N . LEU A 1 242 ? 5.378 -7.005 -25.019 1.00 82.25 242 LEU A N 1
ATOM 1995 C CA . LEU A 1 242 ? 4.917 -7.983 -24.036 1.00 82.25 242 LEU A CA 1
ATOM 1996 C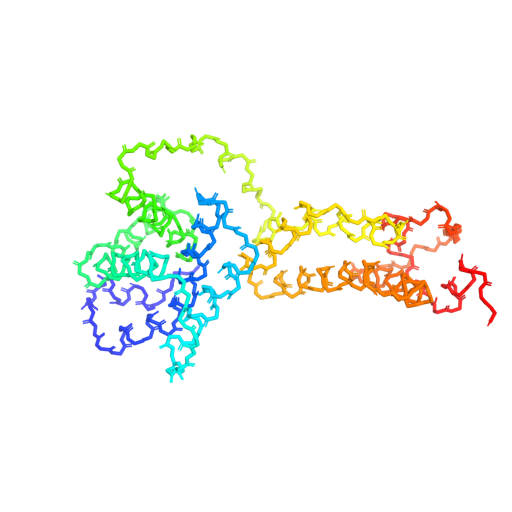 C . LEU A 1 242 ? 3.900 -8.947 -24.660 1.00 82.25 242 LEU A C 1
ATOM 1998 O O . LEU A 1 242 ? 3.991 -10.157 -24.465 1.00 82.25 242 LEU A O 1
ATOM 2002 N N . GLU A 1 243 ? 2.966 -8.422 -25.457 1.00 81.75 243 GLU A N 1
ATOM 2003 C CA . GLU A 1 243 ? 1.958 -9.218 -26.162 1.00 81.75 243 GLU A CA 1
ATOM 2004 C C . GLU A 1 243 ? 2.595 -10.222 -27.134 1.00 81.75 243 GLU A C 1
ATOM 2006 O O . GLU A 1 243 ? 2.141 -11.363 -27.237 1.00 81.75 243 GLU A O 1
ATOM 2011 N N . ARG A 1 244 ? 3.665 -9.824 -27.836 1.00 83.56 244 ARG A N 1
ATOM 2012 C CA . ARG A 1 244 ? 4.324 -10.694 -28.814 1.00 83.56 244 ARG A CA 1
ATOM 2013 C C . ARG A 1 244 ? 5.147 -11.803 -28.196 1.00 83.56 244 ARG A C 1
ATOM 2015 O O . ARG A 1 244 ? 5.178 -12.883 -28.776 1.00 83.56 244 ARG A O 1
ATOM 2022 N N . ILE A 1 245 ? 5.771 -11.573 -27.046 1.00 85.06 245 ILE A N 1
ATOM 2023 C CA . ILE A 1 245 ? 6.645 -12.579 -26.429 1.00 85.06 245 ILE A CA 1
ATOM 2024 C C . ILE A 1 245 ? 5.915 -13.507 -25.453 1.00 85.06 245 ILE A C 1
ATOM 2026 O O . ILE A 1 245 ? 6.389 -14.613 -25.179 1.00 85.06 245 ILE A O 1
ATOM 2030 N N . ARG A 1 246 ? 4.766 -13.082 -24.913 1.00 80.81 246 ARG A N 1
ATOM 2031 C CA . ARG A 1 246 ? 4.038 -13.842 -23.894 1.00 80.81 246 ARG A CA 1
ATOM 2032 C C . ARG A 1 246 ? 3.596 -15.203 -24.439 1.00 80.81 246 ARG A C 1
ATOM 2034 O O . ARG A 1 246 ? 2.869 -15.297 -25.425 1.00 80.81 246 ARG A O 1
ATOM 2041 N N . GLY A 1 247 ? 4.015 -16.273 -23.761 1.00 74.56 247 GLY A N 1
ATOM 2042 C CA . GLY A 1 247 ? 3.649 -17.651 -24.111 1.00 74.56 247 GLY A CA 1
ATOM 2043 C C . GLY A 1 247 ? 4.431 -18.277 -25.256 1.00 74.56 247 GLY A C 1
ATOM 2044 O O . GLY A 1 247 ? 4.084 -19.379 -25.682 1.00 74.56 247 GLY A O 1
ATOM 2045 N N . LEU A 1 248 ? 5.497 -17.623 -25.725 1.00 81.19 248 LEU A N 1
ATOM 2046 C CA . LEU A 1 248 ? 6.412 -18.226 -26.692 1.00 81.19 248 LEU A CA 1
ATOM 2047 C C . LEU A 1 248 ? 7.375 -19.239 -26.053 1.00 81.19 248 LEU A C 1
ATOM 2049 O O . LEU A 1 248 ? 7.796 -20.160 -26.747 1.00 81.19 248 LEU A O 1
ATOM 2053 N N . ARG A 1 249 ? 7.678 -19.118 -24.746 1.00 84.75 249 ARG A N 1
ATOM 2054 C CA . ARG A 1 249 ? 8.700 -19.921 -24.042 1.00 84.75 249 ARG A CA 1
ATOM 2055 C C . ARG A 1 249 ? 10.028 -19.945 -24.801 1.00 84.75 249 ARG A C 1
ATOM 2057 O O . ARG A 1 249 ? 10.475 -20.995 -25.262 1.00 84.75 249 ARG A O 1
ATOM 2064 N N . LEU A 1 250 ? 10.613 -18.762 -24.961 1.00 87.38 250 LEU A N 1
ATOM 2065 C CA . LEU A 1 250 ? 11.854 -18.598 -25.704 1.00 87.38 250 LEU A CA 1
ATOM 2066 C C . LEU A 1 250 ? 13.024 -19.187 -24.912 1.00 87.38 250 LEU A C 1
ATOM 2068 O O . LEU A 1 250 ? 13.149 -18.974 -23.703 1.00 87.38 250 LEU A O 1
ATOM 2072 N N . SER A 1 251 ? 13.888 -19.907 -25.613 1.00 90.44 251 SER A N 1
ATOM 2073 C CA . SER A 1 251 ? 15.220 -20.292 -25.158 1.00 90.44 251 SER A CA 1
ATOM 2074 C C . SER A 1 251 ? 16.196 -19.120 -25.277 1.00 90.44 251 SER A C 1
ATOM 2076 O O . SER A 1 251 ? 15.965 -18.175 -26.030 1.00 90.44 251 SER A O 1
ATOM 2078 N N . TRP A 1 252 ? 17.330 -19.191 -24.577 1.00 92.50 252 TRP A N 1
ATOM 2079 C CA . TRP A 1 252 ? 18.391 -18.192 -24.730 1.00 92.50 252 TRP A CA 1
ATOM 2080 C C . TRP A 1 252 ? 18.909 -18.091 -26.165 1.00 92.50 252 TRP A C 1
ATOM 2082 O O . TRP A 1 252 ? 19.133 -16.981 -26.627 1.00 92.50 252 TRP A O 1
ATOM 2092 N N . ALA A 1 253 ? 19.020 -19.207 -26.894 1.00 92.31 253 ALA A N 1
ATOM 2093 C CA . ALA A 1 253 ? 19.430 -19.199 -28.300 1.00 92.31 253 ALA A CA 1
ATOM 2094 C C . ALA A 1 253 ? 18.461 -18.386 -29.179 1.00 92.31 253 ALA A C 1
ATOM 2096 O O . ALA A 1 253 ? 18.888 -17.558 -29.978 1.00 92.31 253 ALA A O 1
ATOM 2097 N N . GLU A 1 254 ? 17.151 -18.559 -28.981 1.00 92.00 254 GLU A N 1
ATOM 2098 C CA . GLU A 1 254 ? 16.128 -17.781 -29.693 1.00 92.00 254 GLU A CA 1
ATOM 2099 C C . GLU A 1 254 ? 16.170 -16.299 -29.293 1.00 92.00 254 GLU A C 1
ATOM 2101 O O . GLU A 1 254 ? 16.002 -15.425 -30.139 1.00 92.00 254 GLU A O 1
ATOM 2106 N N . VAL A 1 255 ? 16.440 -15.992 -28.020 1.00 92.12 255 VAL A N 1
ATOM 2107 C CA . VAL A 1 255 ? 16.625 -14.608 -27.560 1.00 92.12 255 VAL A CA 1
ATOM 2108 C C . VAL A 1 255 ? 17.872 -13.980 -28.185 1.00 92.12 255 VAL A C 1
ATOM 2110 O O . VAL A 1 255 ? 17.782 -12.869 -28.693 1.00 92.12 255 VAL A O 1
ATOM 2113 N N . PHE A 1 256 ? 19.012 -14.671 -28.218 1.00 93.31 256 PHE A N 1
ATOM 2114 C CA . PHE A 1 256 ? 20.220 -14.183 -28.891 1.00 93.31 256 PHE A CA 1
ATOM 2115 C C . PHE A 1 256 ? 19.961 -13.919 -30.380 1.00 93.31 256 PHE A C 1
ATOM 2117 O O . PHE A 1 256 ? 20.292 -12.839 -30.872 1.00 93.31 256 PHE A O 1
ATOM 2124 N N . GLN A 1 257 ? 19.237 -14.818 -31.055 1.00 92.56 257 GLN A N 1
ATOM 2125 C CA . GLN A 1 257 ? 18.836 -14.648 -32.452 1.00 92.56 257 GLN A CA 1
ATOM 2126 C C . GLN A 1 257 ? 17.969 -13.396 -32.679 1.00 92.56 257 GLN A C 1
ATOM 2128 O O . GLN A 1 257 ? 18.202 -12.660 -33.637 1.00 92.56 257 GLN A O 1
ATOM 2133 N N . ILE A 1 258 ? 16.992 -13.117 -31.805 1.00 92.06 258 ILE A N 1
ATOM 2134 C CA . ILE A 1 258 ? 16.152 -11.903 -31.886 1.00 92.06 258 ILE A CA 1
ATOM 2135 C C . ILE A 1 258 ? 17.006 -10.628 -31.808 1.00 92.06 258 ILE A C 1
ATOM 2137 O O . ILE A 1 258 ? 16.681 -9.623 -32.445 1.00 92.06 258 ILE A O 1
ATOM 2141 N N . PHE A 1 259 ? 18.086 -10.670 -31.027 1.00 93.06 259 PHE A N 1
ATOM 2142 C CA . PHE A 1 259 ? 18.987 -9.545 -30.782 1.00 93.06 259 PHE A CA 1
ATOM 2143 C C . PHE A 1 259 ? 20.213 -9.525 -31.707 1.00 93.06 259 PHE A C 1
ATOM 2145 O O . PHE A 1 259 ? 21.041 -8.629 -31.584 1.00 93.06 259 PHE A O 1
ATOM 2152 N N . GLY A 1 260 ? 20.331 -10.470 -32.646 1.00 89.81 260 GLY A N 1
ATOM 2153 C CA . GLY A 1 260 ? 21.461 -10.536 -33.578 1.00 89.81 260 GLY A CA 1
ATOM 2154 C C . GLY A 1 260 ? 22.804 -10.818 -32.898 1.00 89.81 260 GLY A C 1
ATOM 2155 O O . GLY A 1 260 ? 23.831 -10.333 -33.365 1.00 89.81 260 GLY A O 1
ATOM 2156 N N . ARG A 1 261 ? 22.793 -11.557 -31.783 1.00 86.00 261 ARG A N 1
ATOM 2157 C CA . ARG A 1 261 ? 23.999 -12.030 -31.096 1.00 86.00 261 ARG A CA 1
ATOM 2158 C C . ARG A 1 261 ? 24.204 -13.515 -31.410 1.00 86.00 261 ARG A C 1
ATOM 2160 O O . ARG A 1 261 ? 23.230 -14.266 -31.423 1.00 86.00 261 ARG A O 1
ATOM 2167 N N . GLU A 1 262 ? 25.446 -13.899 -31.690 1.00 69.31 262 GLU A N 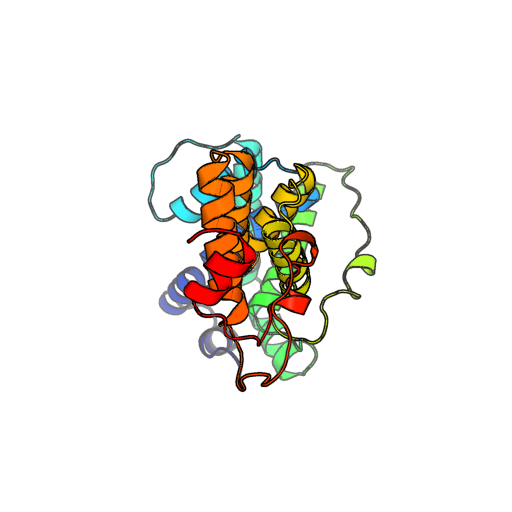1
ATOM 2168 C CA . GLU A 1 262 ? 25.875 -15.292 -31.908 1.00 69.31 262 GLU A CA 1
ATOM 2169 C C . GLU A 1 262 ? 26.429 -15.908 -30.620 1.00 69.31 262 GLU A C 1
ATOM 2171 O O . GLU A 1 262 ? 27.149 -15.190 -29.884 1.00 69.31 262 GLU A O 1
#

Sequence (262 aa):
MMDRLLQEIAEQGWKEESREEFVRRYDCLIGRAIVYFLARYRELNAGEIHRLLESVERRFKGRGEVPEPELLDLVEEVYLCVYEQAFRGRLIQDYVEGHGRGRIKCEFPTYLRGVIRNRVVDCLRASRPRFQEVSVEEWQEQIAEDGPDWAKGLRAEWWDRLIRCLGPQSQELKELRRAALALEEEAARHTGLCLACAHVKVEGSEKLKEDMRMFLVYYLSNYGTKARLAGKKLPRLQELSLERIRGLRLSWAEVFQIFGRE